Protein AF-A0A315X779-F1 (afdb_monomer_lite)

Sequence (275 aa):
MVGQAWDTDTETDRAGMDPFPVRSWFPAPARVRLEGDLVVHDYDYNERYEPEGEPPPTAGLLDAFLKLRSPVGVLRFVRSFGPLGFCEQHGELGCQREDCTEPLFAEPVDAYLALANRYRLLLASGLRLMGGAPLDETERLAVAGALLVDAAREHRWDLGLFDRWQVGTAVDSLIAQARIRPTFSWGEGRRPTFALDSPLGSGIPNAAGALALQLGRAILGTQAFSVCSTCQTPYERKKTPAPGRPNYCPTCKRDGTADRVRKQEYRARRAKESS

pLDDT: mean 77.12, std 19.18, range [27.12, 97.81]

Radius of gyration: 22.38 Å; chains: 1; bounding box: 63×72×61 Å

Foldseek 3Di:
DDDDDDPPPDPDDPPDDPPAFQFFPAAQFPDWDDDPQKTFGHHDPPDDDDRPHGGQGLPCLLQLLLPDDDLVSVSVSCRRHNDQQQQPVPLFQPDDDPPRDDDSRIHGNVSSVVVSVVLLLLLLLLVCLVVVHADDPVSQCSQANPVVVVVCVVVVHDRSVVSVVSSVVSLVVLLVRLVWDWDWDDDDVDDIDTHTDGPVPDRGRSSSNSNSVVSVCSSVVVFAWDAQPPPRGIHGDDDDDDPPDGDHDPVCVVVCVVVVVVVVVVVVVVVVVVD

Structure (mmCIF, N/CA/C/O backbone):
data_AF-A0A315X779-F1
#
_entry.id   AF-A0A315X779-F1
#
loop_
_atom_site.group_PDB
_atom_site.id
_atom_site.type_symbol
_atom_site.label_atom_id
_atom_site.label_alt_id
_atom_site.label_comp_id
_atom_site.label_asym_id
_atom_site.label_entity_id
_atom_site.label_seq_id
_atom_site.pdbx_PDB_ins_code
_atom_site.Cartn_x
_atom_site.Cartn_y
_atom_site.Cartn_z
_atom_site.occupancy
_atom_site.B_iso_or_equiv
_atom_site.auth_seq_id
_atom_site.auth_comp_id
_atom_site.auth_asym_id
_atom_site.auth_atom_id
_atom_site.pdbx_PDB_model_num
ATOM 1 N N . MET A 1 1 ? 15.935 56.026 -5.778 1.00 39.19 1 MET A N 1
ATOM 2 C CA . MET A 1 1 ? 15.384 55.355 -6.973 1.00 39.19 1 MET A CA 1
ATOM 3 C C . MET A 1 1 ? 14.373 54.338 -6.489 1.00 39.19 1 MET A C 1
ATOM 5 O O . MET A 1 1 ? 14.693 53.551 -5.610 1.00 39.19 1 MET A O 1
ATOM 9 N N . VAL A 1 2 ? 13.141 54.516 -6.954 1.00 32.50 2 VAL A N 1
ATOM 10 C CA . VAL A 1 2 ? 11.898 53.893 -6.488 1.00 32.50 2 VAL A CA 1
ATOM 11 C C . VAL A 1 2 ? 11.926 52.382 -6.722 1.00 32.50 2 VAL A C 1
ATOM 13 O O . VAL A 1 2 ? 12.365 51.929 -7.777 1.00 32.50 2 VAL A O 1
ATOM 16 N N . GLY A 1 3 ? 11.469 51.626 -5.721 1.00 33.38 3 GLY A N 1
ATOM 17 C CA . GLY A 1 3 ? 11.290 50.185 -5.802 1.00 33.38 3 GLY A CA 1
ATOM 18 C C . GLY A 1 3 ? 10.211 49.800 -6.808 1.00 33.38 3 GLY A C 1
ATOM 19 O O . GLY A 1 3 ? 9.150 50.417 -6.872 1.00 33.38 3 GLY A O 1
ATOM 20 N N . GLN A 1 4 ? 10.490 48.760 -7.584 1.00 32.69 4 GLN A N 1
ATOM 21 C CA . GLN A 1 4 ? 9.469 48.078 -8.359 1.00 32.69 4 GLN A CA 1
ATOM 22 C C . GLN A 1 4 ? 8.843 47.004 -7.476 1.00 32.69 4 GLN A C 1
ATOM 24 O O . GLN A 1 4 ? 9.491 46.039 -7.070 1.00 32.69 4 GLN A O 1
ATOM 29 N N . ALA A 1 5 ? 7.583 47.258 -7.135 1.00 29.64 5 ALA A N 1
ATOM 30 C CA . ALA A 1 5 ? 6.677 46.302 -6.540 1.00 29.64 5 ALA A CA 1
ATOM 31 C C . ALA A 1 5 ? 6.580 45.076 -7.453 1.00 29.64 5 ALA A C 1
ATOM 33 O O . ALA A 1 5 ? 6.324 45.202 -8.651 1.00 29.64 5 ALA A O 1
ATOM 34 N N . TRP A 1 6 ? 6.799 43.899 -6.876 1.00 31.09 6 TRP A N 1
ATOM 35 C CA . TRP A 1 6 ? 6.374 42.658 -7.497 1.00 31.09 6 TRP A CA 1
ATOM 36 C C . TRP A 1 6 ? 4.858 42.616 -7.373 1.00 31.09 6 TRP A C 1
ATOM 38 O O . TRP A 1 6 ? 4.319 42.543 -6.268 1.00 31.09 6 TRP A O 1
ATOM 48 N N . ASP A 1 7 ? 4.200 42.747 -8.516 1.00 27.12 7 ASP A N 1
ATOM 49 C CA . ASP A 1 7 ? 2.767 42.568 -8.673 1.00 27.12 7 ASP A CA 1
ATOM 50 C C . ASP A 1 7 ? 2.401 41.177 -8.131 1.00 27.12 7 ASP A C 1
ATOM 52 O O . ASP A 1 7 ? 2.889 40.155 -8.622 1.00 27.12 7 ASP A O 1
ATOM 56 N N . THR A 1 8 ? 1.634 41.139 -7.042 1.00 34.38 8 THR A N 1
ATOM 57 C CA . THR A 1 8 ? 1.225 39.901 -6.353 1.00 34.38 8 THR A CA 1
ATOM 58 C C . THR A 1 8 ? -0.208 39.522 -6.701 1.00 34.38 8 THR A C 1
ATOM 60 O O . THR A 1 8 ? -0.871 38.866 -5.913 1.00 34.38 8 THR A O 1
ATOM 63 N N . ASP A 1 9 ? -0.662 39.852 -7.908 1.00 33.53 9 ASP A N 1
ATOM 64 C CA . ASP A 1 9 ? -1.951 39.397 -8.423 1.00 33.53 9 ASP A CA 1
ATOM 65 C C . ASP A 1 9 ? -1.760 38.326 -9.500 1.00 33.53 9 ASP A C 1
ATOM 67 O O . ASP A 1 9 ? -1.788 38.565 -10.702 1.00 33.53 9 ASP A O 1
ATOM 71 N N . THR A 1 10 ? -1.594 37.088 -9.038 1.00 34.91 10 THR A N 1
ATOM 72 C CA . THR A 1 10 ? -2.135 35.905 -9.726 1.00 34.91 10 THR A CA 1
ATOM 73 C C . THR A 1 10 ? -2.726 34.972 -8.677 1.00 34.91 10 THR A C 1
ATOM 75 O O . THR A 1 10 ? -2.165 33.953 -8.281 1.00 34.91 10 THR A O 1
ATOM 78 N N . GLU A 1 11 ? -3.908 35.357 -8.202 1.00 32.06 11 GLU A N 1
ATOM 79 C CA . GLU A 1 11 ? -4.821 34.529 -7.419 1.00 32.06 11 GLU A CA 1
ATOM 80 C C . GLU A 1 11 ? -5.533 33.512 -8.337 1.00 32.06 11 GLU A C 1
ATOM 82 O O . GLU A 1 11 ? -6.751 33.500 -8.490 1.00 32.06 11 GLU A O 1
ATOM 87 N N . THR A 1 12 ? -4.757 32.652 -8.999 1.00 33.66 12 THR A N 1
ATOM 88 C CA . THR A 1 12 ? -5.263 31.517 -9.786 1.00 33.66 12 THR A CA 1
ATOM 89 C C . THR A 1 12 ? -4.415 30.269 -9.509 1.00 33.66 12 THR A C 1
ATOM 91 O O . THR A 1 12 ? -3.194 30.329 -9.426 1.00 33.66 12 THR A O 1
ATOM 94 N N . ASP A 1 13 ? -5.099 29.137 -9.317 1.00 31.45 13 ASP A N 1
ATOM 95 C CA . ASP A 1 13 ? -4.567 27.763 -9.258 1.00 31.45 13 ASP A CA 1
ATOM 96 C C . ASP A 1 13 ? -3.927 27.222 -7.964 1.00 31.45 13 ASP A C 1
ATOM 98 O O . ASP A 1 13 ? -3.047 26.363 -7.993 1.00 31.45 13 ASP A O 1
ATOM 102 N N . ARG A 1 14 ? -4.469 27.564 -6.785 1.00 30.58 14 ARG A N 1
ATOM 103 C CA . ARG A 1 14 ? -4.220 26.768 -5.553 1.00 30.58 14 ARG A CA 1
ATOM 104 C C . ARG A 1 14 ? -5.104 25.522 -5.392 1.00 30.58 14 ARG A C 1
ATOM 106 O O . ARG A 1 14 ? -4.970 24.802 -4.405 1.00 30.58 14 ARG A O 1
ATOM 113 N N . ALA A 1 15 ? -5.971 25.221 -6.356 1.00 31.11 15 ALA A N 1
ATOM 114 C CA . ALA A 1 15 ? -6.845 24.050 -6.332 1.00 31.11 15 ALA A CA 1
ATOM 115 C C . ALA A 1 15 ? -6.463 23.057 -7.441 1.00 31.11 15 ALA A C 1
ATOM 117 O O . ALA A 1 15 ? -7.139 22.982 -8.459 1.00 31.11 15 ALA A O 1
ATOM 118 N N . GLY A 1 16 ? -5.393 22.278 -7.252 1.00 32.28 16 GLY A N 1
ATOM 119 C CA . GLY A 1 16 ? -5.144 21.133 -8.142 1.00 32.28 16 GLY A CA 1
ATOM 120 C C . GLY A 1 16 ? -3.704 20.670 -8.332 1.00 32.28 16 GLY A C 1
ATOM 121 O O . GLY A 1 16 ? -3.511 19.622 -8.941 1.00 32.28 16 GLY A O 1
ATOM 122 N N . MET A 1 17 ? -2.694 21.379 -7.824 1.00 32.78 17 MET A N 1
ATOM 123 C CA . MET A 1 17 ? -1.321 20.869 -7.890 1.00 32.78 17 MET A CA 1
ATOM 124 C C . MET A 1 17 ? -1.123 19.749 -6.866 1.00 32.78 17 MET A C 1
ATOM 126 O O . MET A 1 17 ? -1.176 19.983 -5.658 1.00 32.78 17 MET A O 1
ATOM 130 N N . ASP A 1 18 ? -0.877 18.530 -7.351 1.00 40.84 18 ASP A N 1
ATOM 131 C CA . ASP A 1 18 ? -0.234 17.491 -6.547 1.00 40.84 18 ASP A CA 1
ATOM 132 C C . ASP A 1 18 ? 1.114 18.066 -6.075 1.00 40.84 18 ASP A C 1
ATOM 134 O O . ASP A 1 18 ? 1.935 18.420 -6.924 1.00 40.84 18 ASP A O 1
ATOM 138 N N . PRO A 1 19 ? 1.356 18.238 -4.761 1.00 36.28 19 PRO A N 1
ATOM 139 C CA . PRO A 1 19 ? 2.576 18.875 -4.259 1.00 36.28 19 PRO A CA 1
ATOM 140 C C . PRO A 1 19 ? 3.847 18.075 -4.579 1.00 36.28 19 PRO A C 1
ATOM 142 O O . PRO A 1 19 ? 4.949 18.594 -4.431 1.00 36.28 19 PRO A O 1
ATOM 145 N N . PHE A 1 20 ? 3.693 16.834 -5.044 1.00 42.88 20 PHE A N 1
ATOM 146 C CA . PHE A 1 20 ? 4.771 15.996 -5.548 1.00 42.88 20 PHE A CA 1
ATOM 147 C C . PHE A 1 20 ? 4.337 15.394 -6.882 1.00 42.88 20 PHE A C 1
ATOM 149 O O . PHE A 1 20 ? 3.936 14.229 -6.908 1.00 42.88 20 PHE A O 1
ATOM 156 N N . PRO A 1 21 ? 4.380 16.148 -7.996 1.00 44.44 21 PRO A N 1
ATOM 157 C CA . PRO A 1 21 ? 4.156 15.538 -9.289 1.00 44.44 21 PRO A CA 1
ATOM 158 C C . PRO A 1 21 ? 5.332 14.586 -9.500 1.00 44.44 21 PRO A C 1
ATOM 160 O O . PRO A 1 21 ? 6.438 15.019 -9.822 1.00 44.44 21 PRO A O 1
ATOM 163 N N . VAL A 1 22 ? 5.130 13.292 -9.245 1.00 45.88 22 VAL A N 1
ATOM 164 C CA . VAL A 1 22 ? 6.123 12.269 -9.572 1.00 45.88 22 VAL A CA 1
ATOM 165 C C . VAL A 1 22 ? 6.121 12.163 -11.089 1.00 45.88 22 VAL A C 1
ATOM 167 O O . VAL A 1 22 ? 5.451 11.328 -11.684 1.00 45.88 22 VAL A O 1
ATOM 170 N N . ARG A 1 23 ? 6.800 13.112 -11.733 1.00 44.09 23 ARG A N 1
ATOM 171 C CA . ARG A 1 23 ? 7.023 13.097 -13.167 1.00 44.09 23 ARG A CA 1
ATOM 172 C C . ARG A 1 23 ? 8.072 12.033 -13.413 1.00 44.09 23 ARG A C 1
ATOM 174 O O . ARG A 1 23 ? 9.241 12.216 -13.089 1.00 44.09 23 ARG A O 1
ATOM 181 N N . SER A 1 24 ? 7.622 10.906 -13.944 1.00 45.16 24 SER A N 1
ATOM 182 C CA . SER A 1 24 ? 8.519 9.985 -14.624 1.00 45.16 24 SER A CA 1
ATOM 183 C C . SER A 1 24 ? 9.225 10.743 -15.752 1.00 45.16 24 SER A C 1
ATOM 185 O O . SER A 1 24 ? 8.611 11.566 -16.421 1.00 45.16 24 SER A O 1
ATOM 187 N N . TRP A 1 25 ? 10.506 10.488 -15.984 1.00 45.66 25 TRP A N 1
ATOM 188 C CA . TRP A 1 25 ? 11.182 10.985 -17.191 1.00 45.66 25 TRP A CA 1
ATOM 189 C C . TRP A 1 25 ? 10.899 10.109 -18.416 1.00 45.66 25 TRP A C 1
ATOM 191 O O . TRP A 1 25 ? 11.356 10.413 -19.513 1.00 45.66 25 TRP A O 1
ATOM 201 N N . PHE A 1 26 ? 10.141 9.027 -18.223 1.00 51.94 26 PHE A N 1
ATOM 202 C CA . PHE A 1 26 ? 9.878 8.016 -19.231 1.00 51.94 26 PHE A CA 1
ATOM 203 C C . PHE A 1 26 ? 8.381 7.853 -19.506 1.00 51.94 26 PHE A C 1
ATOM 205 O O . PHE A 1 26 ? 7.573 7.908 -18.564 1.00 51.94 26 PHE A O 1
ATOM 212 N N . PRO A 1 27 ? 8.022 7.657 -20.786 1.00 54.69 27 PRO A N 1
ATOM 213 C CA . PRO A 1 27 ? 6.669 7.440 -21.240 1.00 54.69 27 PRO A CA 1
ATOM 214 C C . PRO A 1 27 ? 6.152 6.113 -20.698 1.00 54.69 27 PRO A C 1
ATOM 216 O O . PRO A 1 27 ? 6.903 5.238 -20.254 1.00 54.69 27 PRO A O 1
ATOM 219 N N . ALA A 1 28 ? 4.835 5.963 -20.751 1.00 64.00 28 ALA A N 1
ATOM 220 C CA . ALA A 1 28 ? 4.225 4.666 -20.544 1.00 64.00 28 ALA A CA 1
ATOM 221 C C . ALA A 1 28 ? 4.849 3.631 -21.509 1.00 64.00 28 ALA A C 1
ATOM 223 O O . ALA A 1 28 ? 5.153 3.981 -22.653 1.00 64.00 28 ALA A O 1
ATOM 224 N N . PRO A 1 29 ? 5.035 2.371 -21.077 1.00 72.50 29 PRO A N 1
ATOM 225 C CA . PRO A 1 29 ? 5.510 1.306 -21.958 1.00 72.50 29 PRO A CA 1
ATOM 226 C C . PRO A 1 29 ? 4.665 1.232 -23.236 1.00 72.50 29 PRO A C 1
ATOM 228 O O . PRO A 1 29 ? 3.432 1.271 -23.182 1.00 72.50 29 PRO A O 1
ATOM 231 N N . ALA A 1 30 ? 5.333 1.099 -24.384 1.00 73.81 30 ALA A N 1
ATOM 232 C CA . ALA A 1 30 ? 4.701 1.081 -25.702 1.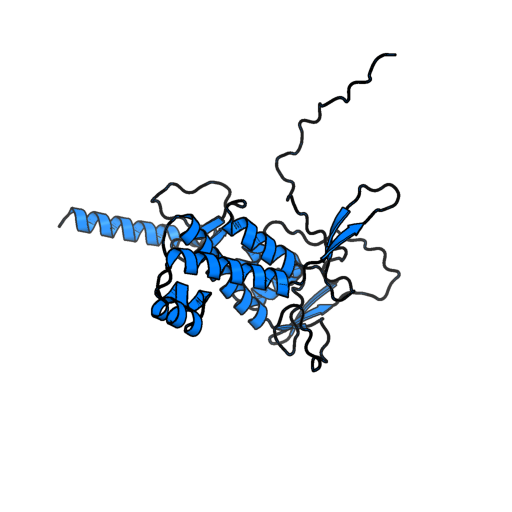00 73.81 30 ALA A CA 1
ATOM 233 C C . ALA A 1 30 ? 3.719 -0.090 -25.842 1.00 73.81 30 ALA A C 1
ATOM 235 O O . ALA A 1 30 ? 2.684 0.010 -26.509 1.00 73.81 30 ALA A O 1
ATOM 236 N N . ARG A 1 31 ? 4.028 -1.218 -25.191 1.00 84.06 31 ARG A N 1
ATOM 237 C CA . ARG A 1 31 ? 3.169 -2.403 -25.150 1.00 84.06 31 ARG A CA 1
ATOM 238 C C . ARG A 1 31 ? 3.131 -2.961 -23.739 1.00 84.06 31 ARG A C 1
ATOM 240 O O . ARG A 1 31 ? 4.164 -3.127 -23.107 1.00 84.06 31 ARG A O 1
ATOM 247 N N . VAL A 1 32 ? 1.929 -3.302 -23.277 1.00 89.81 32 VAL A N 1
ATOM 248 C CA . VAL A 1 32 ? 1.711 -4.039 -22.024 1.00 89.81 32 VAL A CA 1
ATOM 249 C C . VAL A 1 32 ? 0.709 -5.153 -22.279 1.00 89.81 32 VAL A C 1
ATOM 251 O O . VAL A 1 32 ? -0.403 -4.890 -22.770 1.00 89.81 32 VAL A O 1
ATOM 254 N N . ARG A 1 33 ? 1.074 -6.385 -21.929 1.00 94.31 33 ARG A N 1
ATOM 255 C CA . ARG A 1 33 ? 0.253 -7.588 -22.112 1.00 94.31 33 ARG A CA 1
ATOM 256 C C . ARG A 1 33 ? 0.354 -8.525 -20.910 1.00 94.31 33 ARG A C 1
ATOM 258 O O . ARG A 1 33 ? 1.242 -8.384 -20.082 1.00 94.31 33 ARG A O 1
ATOM 265 N N . LEU A 1 34 ? -0.606 -9.440 -20.809 1.00 96.06 34 LEU A N 1
ATOM 266 C CA . LEU A 1 34 ? -0.539 -10.557 -19.868 1.00 96.06 34 LEU A CA 1
ATOM 267 C C . LEU A 1 34 ? -0.008 -11.783 -20.604 1.00 96.06 34 LEU A C 1
ATOM 269 O O . LEU A 1 34 ? -0.499 -12.100 -21.690 1.00 96.06 34 LEU A O 1
ATOM 273 N N . GLU A 1 35 ? 0.949 -12.465 -19.993 1.00 94.44 35 GLU A N 1
ATOM 274 C CA . GLU A 1 35 ? 1.505 -13.737 -20.451 1.00 94.44 35 GLU A CA 1
ATOM 275 C C . GLU A 1 35 ? 1.513 -14.707 -19.276 1.00 94.44 35 GLU A C 1
ATOM 277 O O . GLU A 1 35 ? 2.360 -14.622 -18.393 1.00 94.44 35 GLU A O 1
ATOM 282 N N . GLY A 1 36 ? 0.517 -15.596 -19.231 1.00 93.25 36 GLY A N 1
ATOM 283 C CA . GLY A 1 36 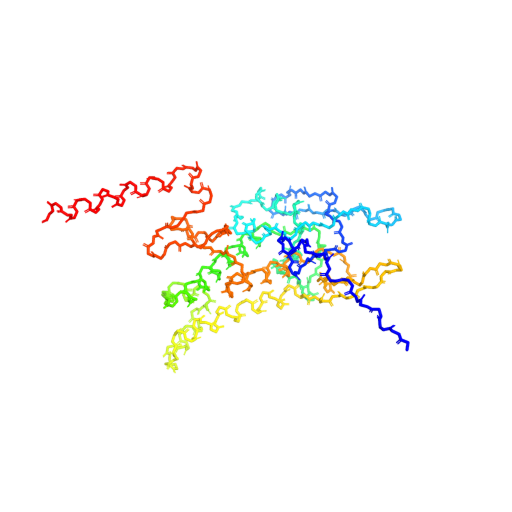? 0.290 -16.432 -18.052 1.00 93.25 36 GLY A CA 1
ATOM 284 C C . GLY A 1 36 ? 0.072 -15.569 -16.806 1.00 93.25 36 GLY A C 1
ATOM 285 O O . GLY A 1 36 ? -0.841 -14.739 -16.781 1.00 93.25 36 GLY A O 1
ATOM 286 N N . ASP A 1 37 ? 0.941 -15.752 -15.814 1.00 94.81 37 ASP A N 1
ATOM 287 C CA . ASP A 1 37 ? 0.911 -15.049 -14.527 1.00 94.81 37 ASP A CA 1
ATOM 288 C C . ASP A 1 37 ? 1.834 -13.818 -14.480 1.00 94.81 37 ASP A C 1
ATOM 290 O O . ASP A 1 37 ? 2.053 -13.239 -13.415 1.00 94.81 37 ASP A O 1
ATOM 294 N N . LEU A 1 38 ? 2.345 -13.380 -15.635 1.00 94.50 38 LEU A N 1
ATOM 295 C CA . LEU A 1 38 ? 3.216 -12.215 -15.764 1.00 94.50 38 LEU A CA 1
ATOM 296 C C . LEU A 1 38 ? 2.504 -11.065 -16.481 1.00 94.50 38 LEU A C 1
ATOM 298 O O . LEU A 1 38 ? 1.742 -11.263 -17.436 1.00 94.50 38 LEU A O 1
ATOM 302 N N . VAL A 1 39 ? 2.786 -9.837 -16.049 1.00 93.62 39 VAL A N 1
ATOM 303 C CA . VAL A 1 39 ? 2.553 -8.636 -16.852 1.00 93.62 39 VAL A CA 1
ATOM 304 C C . VAL A 1 39 ? 3.857 -8.265 -17.545 1.00 93.62 39 VAL A C 1
ATOM 306 O O . VAL A 1 39 ? 4.830 -7.892 -16.900 1.00 93.62 39 VAL A O 1
ATOM 309 N N . VAL A 1 40 ? 3.867 -8.386 -18.869 1.00 91.56 40 VAL A N 1
ATOM 310 C CA . VAL A 1 40 ? 5.043 -8.122 -19.699 1.00 91.56 40 VAL A CA 1
ATOM 311 C C . VAL A 1 40 ? 4.888 -6.761 -20.355 1.00 91.56 40 VAL A C 1
ATOM 313 O O . VAL A 1 40 ? 3.832 -6.450 -20.926 1.00 91.56 40 VAL A O 1
ATOM 316 N N . HIS A 1 41 ? 5.929 -5.944 -20.258 1.00 86.38 41 HIS A N 1
ATOM 317 C CA . HIS A 1 41 ? 5.953 -4.585 -20.767 1.00 86.38 41 HIS A CA 1
ATOM 318 C C . HIS A 1 41 ? 7.215 -4.305 -21.579 1.00 86.38 41 HIS A C 1
ATOM 320 O O . HIS A 1 41 ? 8.321 -4.653 -21.190 1.00 86.38 41 HIS A O 1
ATOM 326 N N . ASP A 1 42 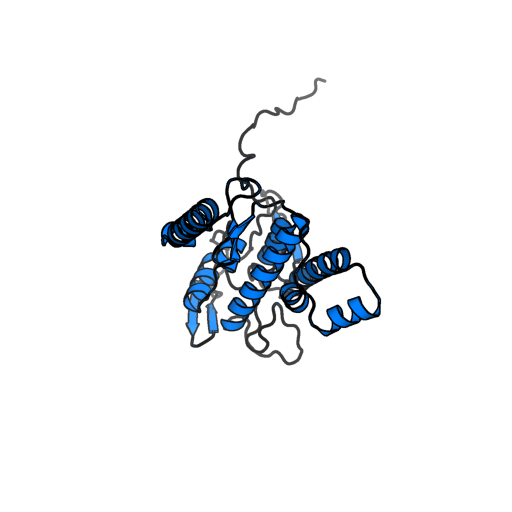? 7.033 -3.630 -22.706 1.00 82.44 42 ASP A N 1
ATOM 327 C CA . ASP A 1 42 ? 8.094 -3.336 -23.663 1.00 82.44 42 ASP A CA 1
ATOM 328 C C . ASP A 1 42 ? 8.165 -1.828 -23.914 1.00 82.44 42 ASP A C 1
ATOM 330 O O . ASP A 1 42 ? 7.136 -1.143 -23.996 1.00 82.44 42 ASP A O 1
ATOM 334 N N . TYR A 1 43 ? 9.387 -1.325 -24.029 1.00 72.56 43 TYR A N 1
ATOM 335 C CA . TYR A 1 43 ? 9.701 0.062 -24.330 1.00 72.56 43 TYR A CA 1
ATOM 336 C C . TYR A 1 43 ? 10.391 0.080 -25.693 1.00 72.56 43 TYR A C 1
ATOM 338 O O . TYR A 1 43 ? 11.408 -0.581 -25.890 1.00 72.56 43 TYR A O 1
ATOM 346 N N . ASP A 1 44 ? 9.840 0.829 -26.644 1.00 65.81 44 ASP A N 1
ATOM 347 C CA . ASP A 1 44 ? 10.430 0.930 -27.977 1.00 65.81 44 ASP A CA 1
ATOM 348 C C . ASP A 1 44 ? 11.695 1.806 -27.919 1.00 65.81 44 ASP A C 1
ATOM 350 O O . ASP A 1 44 ? 11.620 3.033 -27.913 1.00 65.81 44 ASP A O 1
ATOM 354 N N . TYR A 1 45 ? 12.862 1.171 -27.778 1.00 57.47 45 TYR A N 1
ATOM 355 C CA . TYR A 1 45 ? 14.159 1.844 -27.610 1.00 57.47 45 TYR A CA 1
ATOM 356 C C . TYR A 1 45 ? 14.901 2.115 -28.936 1.00 57.47 45 TYR A C 1
ATOM 358 O O . TYR A 1 45 ? 16.036 2.592 -28.906 1.00 57.47 45 TYR A O 1
ATOM 366 N N . ASN A 1 46 ? 14.318 1.798 -30.099 1.00 48.22 46 ASN A N 1
ATOM 367 C CA . ASN A 1 46 ? 15.075 1.689 -31.355 1.00 48.22 46 ASN A CA 1
ATOM 368 C C . ASN A 1 46 ? 15.234 2.973 -32.192 1.00 48.22 46 ASN A C 1
ATOM 370 O O . ASN A 1 46 ? 15.910 2.928 -33.219 1.00 48.22 46 ASN A O 1
ATOM 374 N N . GLU A 1 47 ? 14.716 4.130 -31.782 1.00 41.06 47 GLU A N 1
ATOM 375 C CA . GLU A 1 47 ? 14.877 5.382 -32.539 1.00 41.06 47 GLU A CA 1
ATOM 376 C C . GLU A 1 47 ? 15.372 6.520 -31.639 1.00 41.06 47 GLU A C 1
ATOM 378 O O . GLU A 1 47 ? 15.118 6.523 -30.437 1.00 41.06 47 GLU A O 1
ATOM 383 N N . ARG A 1 48 ? 16.147 7.459 -32.212 1.00 41.25 48 ARG A N 1
ATOM 384 C CA . ARG A 1 48 ? 16.733 8.634 -31.534 1.00 41.25 48 ARG A CA 1
ATOM 385 C C . ARG A 1 48 ? 15.729 9.238 -30.549 1.00 41.25 48 ARG A C 1
ATOM 387 O O . ARG A 1 48 ? 14.765 9.876 -30.953 1.00 41.25 48 ARG A O 1
ATOM 394 N N . TYR A 1 49 ? 15.970 8.990 -29.269 1.00 41.91 49 TYR A N 1
ATOM 395 C CA . TYR A 1 49 ? 14.958 9.142 -28.241 1.00 41.91 49 TYR A CA 1
ATOM 396 C C . TYR A 1 49 ? 14.859 10.595 -27.774 1.00 41.91 49 TYR A C 1
ATOM 398 O O . TYR A 1 49 ? 15.586 11.032 -26.881 1.00 41.91 49 TYR A O 1
ATOM 406 N N . GLU A 1 50 ? 13.946 11.342 -28.382 1.00 43.38 50 GLU A N 1
ATOM 407 C CA . GLU A 1 50 ? 13.322 12.495 -27.744 1.00 43.38 50 GLU A CA 1
ATOM 408 C C . GLU A 1 50 ? 12.036 11.980 -27.079 1.00 43.38 50 GLU A C 1
ATOM 410 O O . GLU A 1 50 ? 11.201 11.401 -27.773 1.00 43.38 50 GLU A O 1
ATOM 415 N N . PRO A 1 51 ? 11.865 12.094 -25.748 1.00 46.28 51 PRO A N 1
ATOM 416 C CA . PRO A 1 51 ? 10.658 11.623 -25.079 1.00 46.28 51 PRO A CA 1
ATOM 417 C C . PRO A 1 51 ? 9.474 12.516 -25.474 1.00 46.28 51 PRO A C 1
ATOM 419 O O . PRO A 1 51 ? 9.114 13.457 -24.768 1.00 46.28 51 PRO A O 1
ATOM 422 N N . GLU A 1 52 ? 8.861 12.235 -26.619 1.00 39.59 52 GLU A N 1
ATOM 423 C CA . GLU A 1 52 ? 7.568 12.787 -27.001 1.00 39.59 52 GLU A CA 1
ATOM 424 C C . GLU A 1 52 ? 6.473 11.991 -26.281 1.00 39.59 52 GLU A C 1
ATOM 426 O O . GLU A 1 52 ? 5.910 11.025 -26.787 1.00 39.59 52 GLU A O 1
ATOM 431 N N . GLY A 1 53 ? 6.196 12.367 -25.033 1.00 48.03 53 GLY A N 1
ATOM 432 C CA . GLY A 1 53 ? 5.108 11.784 -24.255 1.00 48.03 53 GLY A CA 1
ATOM 433 C C . GLY A 1 53 ? 4.976 12.425 -22.883 1.00 48.03 53 GLY A C 1
ATOM 434 O O . GLY A 1 53 ? 5.970 12.681 -22.203 1.00 48.03 53 GLY A O 1
ATOM 435 N N . GLU A 1 54 ? 3.741 12.690 -22.457 1.00 52.31 54 GLU A N 1
ATOM 436 C CA . GLU A 1 54 ? 3.499 13.082 -21.072 1.00 52.31 54 GLU A CA 1
ATOM 437 C C . GLU A 1 54 ? 3.770 11.888 -20.144 1.00 52.31 54 GLU A C 1
ATOM 439 O O . GLU A 1 54 ? 3.380 10.757 -20.456 1.00 52.31 54 GLU A O 1
ATOM 444 N N . PRO A 1 55 ? 4.427 12.106 -18.994 1.00 57.31 55 PRO A N 1
ATOM 445 C CA . PRO A 1 55 ? 4.607 11.045 -18.019 1.00 57.31 55 PRO A CA 1
ATOM 446 C C . PRO A 1 55 ? 3.262 10.538 -17.492 1.00 57.31 55 PRO A C 1
ATOM 448 O O . PRO A 1 55 ? 2.310 11.320 -17.398 1.00 57.31 55 PRO A O 1
ATOM 451 N N . PRO A 1 56 ? 3.173 9.254 -17.095 1.00 60.41 56 PRO A N 1
ATOM 452 C CA . PRO A 1 56 ? 1.950 8.711 -16.526 1.00 60.41 56 PRO A CA 1
ATOM 453 C C . PRO A 1 56 ? 1.495 9.537 -15.310 1.00 60.41 56 PRO A C 1
ATOM 455 O O . PRO A 1 56 ? 2.322 9.970 -14.498 1.00 60.41 56 PRO A O 1
ATOM 458 N N . PRO A 1 57 ? 0.180 9.774 -15.166 1.00 65.50 57 PRO A N 1
ATOM 459 C CA . PRO A 1 57 ? -0.349 10.589 -14.086 1.00 65.50 57 PRO A CA 1
ATOM 460 C C . PRO A 1 57 ? -0.170 9.894 -12.733 1.00 65.50 57 PRO A C 1
ATOM 462 O O . PRO A 1 57 ? -0.365 8.691 -12.602 1.00 65.50 57 PRO A O 1
ATOM 465 N N . THR A 1 58 ? 0.114 10.667 -11.687 1.00 66.50 58 THR A N 1
ATOM 466 C CA . THR A 1 58 ? 0.198 10.168 -10.299 1.00 66.50 58 THR A CA 1
ATOM 467 C C . THR A 1 58 ? -1.118 10.304 -9.542 1.00 66.50 58 THR A C 1
ATOM 469 O O . THR A 1 58 ? -1.317 9.668 -8.502 1.00 66.50 58 THR A O 1
ATOM 472 N N . ALA A 1 59 ? -2.035 11.124 -10.056 1.00 70.31 59 ALA A N 1
ATOM 473 C CA . ALA A 1 59 ? -3.348 11.335 -9.471 1.00 70.31 59 ALA A CA 1
ATOM 474 C C . ALA A 1 59 ? -4.167 10.033 -9.489 1.00 70.31 59 ALA A C 1
ATOM 476 O O . ALA A 1 59 ? -4.305 9.380 -10.521 1.00 70.31 59 ALA A O 1
ATOM 477 N N . GLY A 1 60 ? -4.721 9.652 -8.335 1.00 78.75 60 GLY A N 1
ATOM 478 C CA . GLY A 1 60 ? -5.519 8.429 -8.191 1.00 78.75 60 GLY A CA 1
ATOM 479 C C . GLY A 1 60 ? -4.720 7.119 -8.232 1.00 78.75 60 GLY A C 1
ATOM 480 O O . GLY A 1 60 ? -5.336 6.054 -8.173 1.00 78.75 60 GLY A O 1
ATOM 481 N N . LEU A 1 61 ? -3.383 7.174 -8.286 1.00 87.12 61 LEU A N 1
ATOM 482 C CA . LEU A 1 61 ? -2.487 6.011 -8.309 1.00 87.12 61 LEU A CA 1
ATOM 483 C C . LEU A 1 61 ? -2.755 5.059 -7.134 1.00 87.12 61 LEU A C 1
ATOM 485 O O . LEU A 1 61 ? -3.046 3.880 -7.346 1.00 87.12 61 LEU A O 1
ATOM 489 N N . LEU A 1 62 ? -2.727 5.572 -5.897 1.00 90.81 62 LEU A N 1
ATOM 490 C CA . LEU A 1 62 ? -3.003 4.768 -4.706 1.00 90.81 62 LEU A CA 1
ATOM 491 C C . LEU A 1 62 ? -4.422 4.181 -4.726 1.00 90.81 62 LEU A C 1
ATOM 493 O O . LEU A 1 62 ? -4.599 2.992 -4.476 1.00 90.81 62 LEU A O 1
ATOM 497 N N . ASP A 1 63 ? -5.441 4.972 -5.067 1.00 89.56 63 ASP A N 1
ATOM 498 C CA . ASP A 1 63 ? -6.832 4.499 -5.121 1.00 89.56 63 ASP A CA 1
ATOM 499 C C . ASP A 1 63 ? -7.035 3.398 -6.182 1.00 89.56 63 ASP A C 1
ATOM 501 O O . ASP A 1 63 ? -7.743 2.418 -5.933 1.00 89.56 63 ASP A O 1
ATOM 505 N N . ALA A 1 64 ? -6.381 3.509 -7.341 1.00 91.31 64 ALA A N 1
ATOM 506 C CA . ALA A 1 64 ? -6.379 2.471 -8.367 1.00 91.31 64 ALA A CA 1
ATOM 507 C C . ALA A 1 64 ? -5.664 1.198 -7.887 1.00 91.31 64 ALA A C 1
ATOM 509 O O . ALA A 1 64 ? -6.195 0.096 -8.045 1.00 91.31 64 ALA A O 1
ATOM 510 N N . PHE A 1 65 ? -4.507 1.346 -7.240 1.00 94.81 65 PHE A N 1
ATOM 511 C CA . PHE A 1 65 ? -3.721 0.228 -6.721 1.00 94.81 65 PHE A CA 1
ATOM 512 C C . PHE A 1 65 ? -4.465 -0.554 -5.628 1.00 94.81 65 PHE A C 1
ATOM 514 O O . PHE A 1 65 ? -4.559 -1.783 -5.663 1.00 94.81 65 PHE A O 1
ATOM 521 N N . LEU A 1 66 ? -5.121 0.148 -4.699 1.00 94.88 66 LEU A N 1
ATOM 522 C CA . LEU A 1 66 ? -5.927 -0.465 -3.638 1.00 94.88 66 LEU A CA 1
ATOM 523 C C . LEU A 1 66 ? -7.109 -1.288 -4.183 1.00 94.88 66 LEU A C 1
ATOM 525 O O . LEU A 1 66 ? -7.647 -2.140 -3.467 1.00 94.88 66 LEU A O 1
ATOM 529 N N . LYS A 1 67 ? -7.516 -1.089 -5.442 1.00 94.19 67 LYS A N 1
ATOM 530 C CA . LYS A 1 67 ? -8.605 -1.827 -6.106 1.00 94.19 67 LYS A CA 1
ATOM 531 C C . LYS A 1 67 ? -8.147 -3.071 -6.865 1.00 94.19 67 LYS A C 1
ATOM 533 O O . LYS A 1 67 ? -9.002 -3.806 -7.354 1.00 94.19 67 LYS A O 1
ATOM 538 N N . LEU A 1 68 ? -6.846 -3.351 -6.939 1.00 96.56 68 LEU A N 1
ATOM 539 C CA . LEU A 1 68 ? -6.334 -4.541 -7.618 1.00 96.56 68 LEU A CA 1
ATOM 540 C C . LEU A 1 68 ? -6.843 -5.826 -6.956 1.00 96.56 68 LEU A C 1
ATOM 542 O O . LEU A 1 68 ? -6.690 -6.014 -5.747 1.00 96.56 68 LEU A O 1
ATOM 546 N N . ARG A 1 69 ? -7.502 -6.682 -7.745 1.00 95.38 69 ARG A N 1
ATOM 547 C CA . ARG A 1 69 ? -8.087 -7.970 -7.314 1.00 95.38 69 ARG A CA 1
ATOM 548 C C . ARG A 1 69 ? -7.922 -9.094 -8.340 1.00 95.38 69 ARG A C 1
ATOM 550 O O . ARG A 1 69 ? -8.373 -10.202 -8.085 1.00 95.38 69 ARG A O 1
ATOM 557 N N . SER A 1 70 ? -7.360 -8.810 -9.511 1.00 96.94 70 SER A N 1
ATOM 558 C CA . SER A 1 70 ? -7.267 -9.777 -10.604 1.00 96.94 70 SER A CA 1
ATOM 559 C C . SER A 1 70 ? -6.128 -9.435 -11.569 1.00 96.94 70 SER A C 1
ATOM 561 O O . SER A 1 70 ? -5.749 -8.259 -11.643 1.00 96.94 70 SER A O 1
ATOM 563 N N . PRO A 1 71 ? -5.657 -10.409 -12.372 1.00 97.81 71 PRO A N 1
ATOM 564 C CA . PRO A 1 71 ? -4.656 -10.179 -13.418 1.00 97.81 71 PRO A CA 1
ATOM 565 C C . PRO A 1 71 ? -5.051 -9.070 -14.401 1.00 97.81 71 PRO A C 1
ATOM 567 O O . PRO A 1 71 ? -4.266 -8.179 -14.710 1.00 97.81 71 PRO A O 1
ATOM 570 N N . VAL A 1 72 ? -6.318 -9.042 -14.825 1.00 96.75 72 VAL A N 1
ATOM 571 C CA . VAL A 1 72 ? -6.843 -7.991 -15.717 1.00 96.75 72 VAL A CA 1
ATOM 572 C C . VAL A 1 72 ? -6.793 -6.607 -15.057 1.00 96.75 72 VAL A C 1
ATOM 574 O O . VAL A 1 72 ? -6.559 -5.601 -15.728 1.00 96.75 72 VAL A O 1
ATOM 577 N N . GLY A 1 73 ? -7.010 -6.540 -13.740 1.00 95.94 73 GLY A N 1
ATOM 578 C CA . GLY A 1 73 ? -6.844 -5.309 -12.971 1.00 95.94 73 GLY A CA 1
ATOM 579 C C . GLY A 1 73 ? -5.396 -4.823 -12.973 1.00 95.94 73 GLY A C 1
ATOM 580 O O . GLY A 1 73 ? -5.173 -3.635 -13.195 1.00 95.94 73 GLY A O 1
ATOM 581 N N . VAL A 1 74 ? -4.439 -5.739 -12.788 1.00 96.50 74 VAL A N 1
ATOM 582 C CA . VAL A 1 74 ? -2.995 -5.448 -12.832 1.00 96.50 74 VAL A CA 1
ATOM 583 C C . VAL A 1 74 ? -2.597 -4.929 -14.210 1.00 96.50 74 VAL A C 1
ATOM 585 O O . VAL A 1 74 ? -2.030 -3.847 -14.303 1.00 96.50 74 VAL A O 1
ATOM 588 N N . LEU A 1 75 ? -3.006 -5.607 -15.287 1.00 94.62 75 LEU A N 1
ATOM 589 C CA . LEU A 1 75 ? -2.756 -5.148 -16.657 1.00 94.62 75 LEU A CA 1
ATOM 590 C C . LEU A 1 75 ? -3.249 -3.713 -16.889 1.00 94.62 75 LEU A C 1
ATOM 592 O O . LEU A 1 75 ? -2.542 -2.886 -17.464 1.00 94.62 75 LEU A O 1
ATOM 596 N N . ARG A 1 76 ? -4.477 -3.405 -16.451 1.00 93.00 76 ARG A N 1
ATOM 597 C CA . ARG A 1 76 ? -5.037 -2.053 -16.586 1.00 93.00 76 ARG A CA 1
ATOM 598 C C . ARG A 1 76 ? -4.234 -1.038 -15.776 1.00 93.00 76 ARG A C 1
ATOM 600 O O . ARG A 1 76 ? -3.999 0.057 -16.267 1.00 93.00 76 ARG A O 1
ATOM 607 N N . PHE A 1 77 ? -3.827 -1.401 -14.563 1.00 92.12 77 PHE A N 1
ATOM 608 C CA . PHE A 1 77 ? -3.010 -0.544 -13.714 1.00 92.12 77 PHE A CA 1
ATOM 609 C C . PHE A 1 77 ? -1.665 -0.222 -14.369 1.00 92.12 77 PHE A C 1
ATOM 611 O O . PHE A 1 77 ? -1.360 0.954 -14.530 1.00 92.12 77 PHE A O 1
ATOM 618 N N . VAL A 1 78 ? -0.927 -1.230 -14.842 1.00 89.69 78 VAL A N 1
ATOM 619 C CA . VAL A 1 78 ? 0.379 -1.034 -15.495 1.00 89.69 78 VAL A CA 1
ATOM 620 C C . VAL A 1 78 ? 0.257 -0.174 -16.753 1.00 89.69 78 VAL A C 1
ATOM 622 O O . VAL A 1 78 ? 1.084 0.699 -16.985 1.00 89.69 78 VAL A O 1
ATOM 625 N N . ARG A 1 79 ? -0.819 -0.328 -17.534 1.00 86.31 79 ARG A N 1
ATOM 626 C CA . ARG A 1 79 ? -1.084 0.545 -18.693 1.00 86.31 79 ARG A CA 1
ATOM 627 C C . ARG A 1 79 ? -1.337 2.006 -18.324 1.00 86.31 79 ARG A C 1
ATOM 629 O O . ARG A 1 79 ? -1.038 2.884 -19.121 1.00 86.31 79 ARG A O 1
ATOM 636 N N . SER A 1 80 ? -1.949 2.264 -17.171 1.00 84.19 80 SER A N 1
ATOM 637 C CA . SER A 1 80 ? -2.312 3.622 -16.749 1.00 84.19 80 SER A CA 1
ATOM 638 C C . SER A 1 80 ? -1.205 4.325 -15.971 1.00 84.19 80 SER A C 1
ATOM 640 O O . SER A 1 80 ? -1.069 5.539 -16.080 1.00 84.19 80 SER A O 1
ATOM 642 N N . PHE A 1 81 ? -0.446 3.575 -15.175 1.00 82.88 81 PHE A N 1
ATOM 643 C CA . PHE A 1 81 ? 0.475 4.121 -14.177 1.00 82.88 81 PHE A CA 1
ATOM 644 C C . PHE A 1 81 ? 1.923 3.667 -14.359 1.00 82.88 81 PHE A C 1
ATOM 646 O O . PHE A 1 81 ? 2.820 4.232 -13.740 1.00 82.88 81 PHE A O 1
ATOM 653 N N . GLY A 1 82 ? 2.151 2.682 -15.222 1.00 84.06 82 GLY A N 1
ATOM 654 C CA . GLY A 1 82 ? 3.449 2.072 -15.440 1.00 84.06 82 GLY A CA 1
ATOM 655 C C . GLY A 1 82 ? 3.727 0.856 -14.546 1.00 84.06 82 GLY A C 1
ATOM 656 O O . GLY A 1 82 ? 2.976 0.565 -13.605 1.00 84.06 82 GLY A O 1
ATOM 657 N N . PRO A 1 83 ? 4.795 0.117 -14.884 1.00 86.81 83 PRO A N 1
ATOM 658 C CA . PRO A 1 83 ? 5.330 -0.983 -14.085 1.00 86.81 83 PRO A CA 1
ATOM 659 C C . PRO A 1 83 ? 5.796 -0.534 -12.691 1.00 86.81 83 PRO A C 1
ATOM 661 O O . PRO A 1 83 ? 6.063 0.648 -12.471 1.00 86.81 83 PRO A O 1
ATOM 664 N N . LEU A 1 84 ? 5.871 -1.468 -11.735 1.00 85.56 84 LEU A N 1
ATOM 665 C CA . LEU A 1 84 ? 6.388 -1.201 -10.383 1.00 85.56 84 LEU A CA 1
ATOM 666 C C . LEU A 1 84 ? 7.854 -1.617 -10.221 1.00 85.56 84 LEU A C 1
ATOM 668 O O . LEU A 1 84 ? 8.488 -1.192 -9.254 1.00 85.56 84 LEU A O 1
ATOM 672 N N . GLY A 1 85 ? 8.397 -2.394 -11.160 1.00 82.69 85 GLY A N 1
ATOM 673 C CA . GLY A 1 85 ? 9.768 -2.889 -11.110 1.00 82.69 85 GLY A CA 1
ATOM 674 C C . GLY A 1 85 ? 9.947 -4.061 -10.147 1.00 82.69 85 GLY A C 1
ATOM 675 O O . GLY A 1 85 ? 10.968 -4.135 -9.453 1.00 82.69 85 GLY A O 1
ATOM 676 N N . PHE A 1 86 ? 8.958 -4.955 -10.058 1.00 86.56 86 PHE A N 1
ATOM 677 C CA . PHE A 1 86 ? 9.166 -6.262 -9.449 1.00 86.56 86 PHE A CA 1
ATOM 678 C C . PHE A 1 86 ? 10.169 -7.083 -10.260 1.00 86.56 86 PHE A C 1
ATOM 680 O O . PHE A 1 86 ? 10.133 -7.122 -11.485 1.00 86.56 86 PHE A O 1
ATOM 687 N N . CYS A 1 87 ? 11.052 -7.783 -9.558 1.00 85.19 87 CYS A N 1
ATOM 688 C CA . CYS A 1 87 ? 11.849 -8.837 -10.166 1.00 85.19 87 CYS A CA 1
ATOM 689 C C . CYS A 1 87 ? 10.966 -10.050 -10.472 1.00 85.19 87 CYS A C 1
ATOM 691 O O . CYS A 1 87 ? 10.255 -10.517 -9.583 1.00 85.19 87 CYS A O 1
ATOM 693 N N . GLU A 1 88 ? 11.057 -10.587 -11.687 1.00 85.44 88 GLU A N 1
ATOM 694 C CA . GLU A 1 88 ? 10.334 -11.795 -12.097 1.00 85.44 88 GLU A CA 1
ATOM 695 C C . GLU A 1 88 ? 10.628 -12.988 -11.172 1.00 85.44 88 GLU A C 1
ATOM 697 O O . GLU A 1 88 ? 9.713 -13.616 -10.648 1.00 85.44 88 GLU A O 1
ATOM 702 N N . GLN A 1 89 ? 11.909 -13.254 -10.909 1.00 85.12 89 GLN A N 1
ATOM 703 C CA . GLN A 1 89 ? 12.363 -14.423 -10.151 1.00 85.12 89 GLN A CA 1
ATOM 704 C C . GLN A 1 89 ? 12.025 -14.354 -8.654 1.00 85.12 89 GLN A C 1
ATOM 706 O O . GLN A 1 89 ? 11.784 -15.380 -8.020 1.00 85.12 89 GLN A O 1
ATOM 711 N N . HIS A 1 90 ? 12.041 -13.152 -8.072 1.00 85.00 90 HIS A N 1
ATOM 712 C CA . HIS A 1 90 ? 11.959 -12.968 -6.620 1.00 85.00 90 HIS A CA 1
ATOM 713 C C . HIS A 1 90 ? 10.654 -12.311 -6.153 1.00 85.00 90 HIS A C 1
ATOM 715 O O . HIS A 1 90 ? 10.341 -12.364 -4.968 1.00 85.00 90 HIS A O 1
ATOM 721 N N . GLY A 1 91 ? 9.897 -11.661 -7.044 1.00 84.31 91 GLY A N 1
ATOM 722 C CA . GLY A 1 91 ? 8.686 -10.911 -6.686 1.00 84.31 91 GLY A CA 1
ATOM 723 C C . GLY A 1 91 ? 8.946 -9.691 -5.793 1.00 84.31 91 GLY A C 1
ATOM 724 O O . GLY A 1 91 ? 8.024 -9.153 -5.181 1.00 84.31 91 GLY A O 1
ATOM 725 N N . GLU A 1 92 ? 10.202 -9.251 -5.695 1.00 83.81 92 GLU A N 1
ATOM 726 C CA . GLU A 1 92 ? 10.633 -8.144 -4.842 1.00 83.81 92 GLU A CA 1
ATOM 727 C C . GLU A 1 92 ? 10.799 -6.855 -5.650 1.00 83.81 92 GLU A C 1
ATOM 729 O O . GLU A 1 92 ? 11.357 -6.863 -6.752 1.00 83.81 92 GLU A O 1
ATOM 734 N N . LEU A 1 93 ? 10.348 -5.734 -5.079 1.00 82.88 93 LEU A N 1
ATOM 735 C CA . LEU A 1 93 ? 10.596 -4.404 -5.636 1.00 82.88 93 LEU A CA 1
ATOM 736 C C . LEU A 1 93 ? 12.091 -4.097 -5.594 1.00 82.88 93 LEU A C 1
ATOM 738 O O . LEU A 1 93 ? 12.716 -4.192 -4.536 1.00 82.88 93 LEU A O 1
ATOM 742 N N . GLY A 1 94 ? 12.653 -3.690 -6.734 1.00 72.31 94 GLY A N 1
ATOM 743 C CA . GLY A 1 94 ? 14.049 -3.267 -6.795 1.00 72.31 94 GLY A CA 1
ATOM 744 C C . GLY A 1 94 ? 15.020 -4.354 -6.327 1.00 72.31 94 GLY A C 1
ATOM 745 O O . GLY A 1 94 ? 15.978 -4.048 -5.616 1.00 72.31 94 GLY A O 1
ATOM 746 N N . CYS A 1 95 ? 14.776 -5.617 -6.680 1.00 77.12 95 CYS A N 1
ATOM 747 C CA . CYS A 1 95 ? 15.650 -6.729 -6.308 1.00 77.12 95 CYS A CA 1
ATOM 748 C C . CYS A 1 95 ? 17.138 -6.408 -6.571 1.00 77.12 95 CYS A C 1
ATOM 750 O O . CYS A 1 95 ? 17.495 -5.776 -7.565 1.00 77.12 95 CYS A O 1
ATOM 752 N N . GLN A 1 96 ? 17.999 -6.792 -5.628 1.00 74.06 96 GLN A N 1
ATOM 753 C CA . GLN A 1 96 ? 19.457 -6.591 -5.677 1.00 74.06 96 GLN A CA 1
ATOM 754 C C . GLN A 1 96 ? 20.228 -7.891 -5.463 1.00 74.06 96 GLN A C 1
ATOM 756 O O . GLN A 1 96 ? 21.423 -7.867 -5.178 1.00 74.06 96 GLN A O 1
ATOM 761 N N . ARG A 1 97 ? 19.528 -9.022 -5.522 1.00 79.44 97 ARG A N 1
ATOM 762 C CA . ARG A 1 97 ? 20.147 -10.302 -5.236 1.00 79.44 97 ARG A CA 1
ATOM 763 C C . ARG A 1 97 ? 21.138 -10.648 -6.342 1.00 79.44 97 ARG A C 1
ATOM 765 O O . ARG A 1 97 ? 20.866 -10.423 -7.519 1.00 79.44 97 ARG A O 1
ATOM 772 N N . GLU A 1 98 ? 22.287 -11.177 -5.941 1.00 78.81 98 GLU A N 1
ATOM 773 C CA . GLU A 1 98 ? 23.389 -11.513 -6.849 1.00 78.81 98 GLU A CA 1
ATOM 774 C C . GLU A 1 98 ? 23.016 -12.634 -7.835 1.00 78.81 98 GLU A C 1
ATOM 776 O O . GLU A 1 98 ? 23.599 -12.730 -8.909 1.00 78.81 98 GLU A O 1
ATOM 781 N N . ASP A 1 99 ? 22.019 -13.452 -7.485 1.00 83.81 99 ASP A N 1
ATOM 782 C CA . ASP A 1 99 ? 21.473 -14.556 -8.278 1.00 83.81 99 ASP A CA 1
ATOM 783 C C . ASP A 1 99 ? 20.336 -14.138 -9.232 1.00 83.81 99 ASP A C 1
ATOM 785 O O . ASP A 1 99 ? 19.706 -15.000 -9.842 1.00 83.81 99 ASP A O 1
ATOM 789 N N . CYS A 1 100 ? 20.058 -12.836 -9.369 1.00 77.12 100 CYS A N 1
ATOM 790 C CA . CYS A 1 100 ? 19.012 -12.319 -10.250 1.00 77.12 100 CYS A CA 1
ATOM 791 C C . CYS A 1 100 ? 19.507 -12.198 -11.699 1.00 77.12 100 CYS A C 1
ATOM 793 O O . CYS A 1 100 ? 20.305 -11.312 -12.012 1.00 77.12 100 CYS A O 1
ATOM 795 N N . THR A 1 101 ? 18.995 -13.044 -12.597 1.00 72.06 101 THR A N 1
ATOM 796 C CA . THR A 1 101 ? 19.398 -13.062 -14.020 1.00 72.06 101 THR A CA 1
ATOM 797 C C . THR A 1 101 ? 18.319 -12.598 -14.999 1.00 72.06 101 THR A C 1
ATOM 799 O O . THR A 1 101 ? 18.627 -12.393 -16.172 1.00 72.06 101 THR A O 1
ATOM 802 N N . GLU A 1 102 ? 17.074 -12.433 -14.546 1.00 64.81 102 GLU A N 1
ATOM 803 C CA . GLU A 1 102 ? 15.926 -12.183 -15.429 1.00 64.81 102 GLU A CA 1
ATOM 804 C C . GLU A 1 102 ? 15.750 -10.702 -15.825 1.00 64.81 102 GLU A C 1
ATOM 806 O O . GLU A 1 102 ? 16.056 -9.798 -15.035 1.00 64.81 102 GLU A O 1
ATOM 811 N N . PRO A 1 103 ? 15.244 -10.423 -17.043 1.00 61.00 103 PRO A N 1
ATOM 812 C CA . PRO A 1 103 ? 14.998 -9.066 -17.509 1.00 61.00 103 PRO A CA 1
ATOM 813 C C . PRO A 1 103 ? 13.856 -8.391 -16.732 1.00 61.00 103 PRO A C 1
ATOM 815 O O . PRO A 1 103 ? 12.801 -8.967 -16.494 1.00 61.00 103 PRO A O 1
ATOM 818 N N . LEU A 1 104 ? 14.025 -7.103 -16.417 1.00 67.25 104 LEU A N 1
ATOM 819 C CA . LEU A 1 104 ? 13.067 -6.263 -15.669 1.00 67.25 104 LEU A CA 1
ATOM 820 C C . LEU A 1 104 ? 11.778 -5.909 -16.445 1.00 67.25 104 LEU A C 1
ATOM 822 O O . LEU A 1 104 ? 11.118 -4.924 -16.124 1.00 67.25 104 LEU A O 1
ATOM 826 N N . PHE A 1 105 ? 11.453 -6.651 -17.503 1.00 81.00 105 PHE A N 1
ATOM 827 C CA . PHE A 1 105 ? 10.347 -6.363 -18.424 1.00 81.00 105 PHE A CA 1
ATOM 828 C C . PHE A 1 105 ? 9.130 -7.267 -18.219 1.00 81.00 105 PHE A C 1
ATOM 830 O O . PHE A 1 105 ? 8.138 -7.143 -18.939 1.00 81.00 105 PHE A O 1
ATOM 837 N N . ALA A 1 106 ? 9.195 -8.163 -17.239 1.00 88.25 106 ALA A N 1
ATOM 838 C CA . ALA A 1 106 ? 8.098 -9.013 -16.824 1.00 88.25 106 ALA A CA 1
ATOM 839 C C . ALA A 1 106 ? 7.955 -8.951 -15.303 1.00 88.25 106 ALA A C 1
ATOM 841 O O . ALA A 1 106 ? 8.919 -9.141 -14.564 1.00 88.25 106 ALA A O 1
ATOM 842 N N . GLU A 1 107 ? 6.740 -8.678 -14.834 1.00 90.56 107 GLU A N 1
ATOM 843 C CA . GLU A 1 107 ? 6.456 -8.588 -13.407 1.00 90.56 107 GLU A CA 1
ATOM 844 C C . GLU A 1 107 ? 5.395 -9.613 -12.980 1.00 90.56 107 GLU A C 1
ATOM 846 O O . GLU A 1 107 ? 4.389 -9.780 -13.684 1.00 90.56 107 GLU A O 1
ATOM 851 N N . PRO A 1 108 ? 5.549 -10.268 -11.816 1.00 94.56 108 PRO A N 1
ATOM 852 C CA . PRO A 1 108 ? 4.589 -11.261 -11.347 1.00 94.56 108 PRO A CA 1
ATOM 853 C C . PRO A 1 108 ? 3.262 -10.618 -10.939 1.00 94.56 108 PRO A C 1
ATOM 855 O O . PRO A 1 108 ? 3.213 -9.701 -10.114 1.00 94.56 108 PRO A O 1
ATOM 858 N N . VAL A 1 109 ? 2.148 -11.105 -11.487 1.00 96.56 109 VAL A N 1
ATOM 859 C CA . VAL A 1 109 ? 0.806 -10.597 -11.161 1.00 96.56 109 VAL A CA 1
ATOM 860 C C . VAL A 1 109 ? 0.475 -10.793 -9.681 1.00 96.56 109 VAL A C 1
ATOM 862 O O . VAL A 1 109 ? -0.169 -9.939 -9.063 1.00 96.56 109 VAL A O 1
ATOM 865 N N . ASP A 1 110 ? 0.893 -11.908 -9.096 1.00 96.81 110 ASP A N 1
ATOM 866 C CA . ASP A 1 110 ? 0.686 -12.215 -7.685 1.00 96.81 110 ASP A CA 1
ATOM 867 C C . ASP A 1 110 ? 1.437 -11.241 -6.762 1.00 96.81 110 ASP A C 1
ATOM 869 O O . ASP A 1 110 ? 0.855 -10.808 -5.763 1.00 96.81 110 ASP A O 1
ATOM 873 N N . ALA A 1 111 ? 2.640 -10.790 -7.134 1.00 94.56 111 ALA A N 1
ATOM 874 C CA . ALA A 1 111 ? 3.392 -9.764 -6.410 1.00 94.56 111 ALA A CA 1
ATOM 875 C C . ALA A 1 111 ? 2.613 -8.438 -6.327 1.00 94.56 111 ALA A C 1
ATOM 877 O O . ALA A 1 111 ? 2.478 -7.857 -5.244 1.00 94.56 111 ALA A O 1
ATOM 878 N N . TYR A 1 112 ? 1.978 -8.004 -7.424 1.00 95.81 112 TYR A N 1
ATOM 879 C CA . TYR A 1 112 ? 1.073 -6.845 -7.410 1.00 95.81 112 TYR A CA 1
ATOM 880 C C . TYR A 1 112 ? -0.101 -7.033 -6.450 1.00 95.81 112 TYR A C 1
ATOM 882 O O . TYR A 1 112 ? -0.441 -6.128 -5.683 1.00 95.81 112 TYR A O 1
ATOM 890 N N . LEU A 1 113 ? -0.764 -8.191 -6.504 1.00 97.38 113 LEU A N 1
ATOM 891 C CA . LEU A 1 113 ? -1.945 -8.462 -5.685 1.00 97.38 113 LEU A CA 1
ATOM 892 C C . LEU A 1 113 ? -1.588 -8.563 -4.197 1.00 97.38 113 LEU A C 1
ATOM 894 O O . LEU A 1 113 ? -2.307 -8.007 -3.358 1.00 97.38 113 LEU A O 1
ATOM 898 N N . ALA A 1 114 ? -0.469 -9.212 -3.875 1.00 95.81 114 ALA A N 1
ATOM 899 C CA . ALA A 1 114 ? 0.075 -9.309 -2.528 1.00 95.81 114 ALA A CA 1
ATOM 900 C C . ALA A 1 114 ? 0.445 -7.924 -1.983 1.00 95.81 114 ALA A C 1
ATOM 902 O O . ALA A 1 114 ? 0.017 -7.555 -0.883 1.00 95.81 114 ALA A O 1
ATOM 903 N N . LEU A 1 115 ? 1.142 -7.104 -2.775 1.00 95.31 115 LEU A N 1
ATOM 904 C CA . LEU A 1 115 ? 1.493 -5.745 -2.378 1.00 95.31 115 LEU A CA 1
ATOM 905 C C . LEU A 1 115 ? 0.244 -4.871 -2.198 1.00 95.31 115 LEU A C 1
ATOM 907 O O . LEU A 1 115 ? 0.125 -4.165 -1.198 1.00 95.31 115 LEU A O 1
ATOM 911 N N . ALA A 1 116 ? -0.747 -4.970 -3.086 1.00 97.00 116 ALA A N 1
ATOM 912 C CA . ALA A 1 116 ? -2.011 -4.252 -2.939 1.00 97.00 116 ALA A CA 1
ATOM 913 C C . ALA A 1 116 ? -2.784 -4.674 -1.677 1.00 97.00 116 ALA A C 1
ATOM 915 O O . ALA A 1 116 ? -3.420 -3.833 -1.034 1.00 97.00 116 ALA A O 1
ATOM 916 N N . ASN A 1 117 ? -2.739 -5.958 -1.299 1.00 96.06 117 ASN A N 1
ATOM 917 C CA . ASN A 1 117 ? -3.300 -6.439 -0.033 1.00 96.06 117 ASN A CA 1
ATOM 918 C C . ASN A 1 117 ? -2.579 -5.797 1.161 1.00 96.06 117 ASN A C 1
ATOM 920 O O . ASN A 1 117 ? -3.241 -5.267 2.056 1.00 96.06 117 ASN A O 1
ATOM 924 N N . ARG A 1 118 ? -1.240 -5.772 1.138 1.00 95.50 118 ARG A N 1
ATOM 925 C CA . ARG A 1 118 ? -0.416 -5.146 2.181 1.00 95.50 118 ARG A CA 1
ATOM 926 C C . ARG A 1 118 ? -0.705 -3.650 2.323 1.00 95.50 118 ARG A C 1
ATOM 928 O O . ARG A 1 118 ? -0.900 -3.173 3.436 1.00 95.50 118 ARG A O 1
ATOM 935 N N . TYR A 1 119 ? -0.819 -2.919 1.216 1.00 96.19 119 TYR A N 1
ATOM 936 C CA . TYR A 1 119 ? -1.172 -1.493 1.224 1.00 96.19 119 TYR A CA 1
ATOM 937 C C . TYR A 1 119 ? -2.552 -1.236 1.841 1.00 96.19 119 TYR A C 1
ATOM 939 O O . TYR A 1 119 ? -2.721 -0.286 2.605 1.00 96.19 119 TYR A O 1
ATOM 947 N N . ARG A 1 120 ? -3.543 -2.089 1.546 1.00 96.31 120 ARG A N 1
ATOM 948 C CA . ARG A 1 120 ? -4.884 -1.981 2.142 1.00 96.31 120 ARG A CA 1
ATOM 949 C C . ARG A 1 120 ? -4.859 -2.175 3.648 1.00 96.31 120 ARG A C 1
ATOM 951 O O . ARG A 1 120 ? -5.484 -1.384 4.349 1.00 96.31 120 ARG A O 1
ATOM 958 N N . LEU A 1 121 ? -4.134 -3.190 4.115 1.00 96.00 121 LEU A N 1
ATOM 959 C CA . LEU A 1 121 ? -3.949 -3.453 5.536 1.00 96.00 121 LEU A CA 1
ATOM 960 C C . LEU A 1 121 ? -3.300 -2.250 6.231 1.00 96.00 121 LEU A C 1
ATOM 962 O O . LEU A 1 121 ? -3.879 -1.706 7.163 1.00 96.00 121 LEU A O 1
ATOM 966 N N . LEU A 1 122 ? -2.149 -1.783 5.737 1.00 96.38 122 LEU A N 1
ATOM 967 C CA . LEU A 1 122 ? -1.417 -0.670 6.351 1.00 96.38 122 LEU A CA 1
ATOM 968 C C . LEU A 1 122 ? -2.236 0.622 6.388 1.00 96.38 122 LEU A C 1
ATOM 970 O O . LEU A 1 122 ? -2.256 1.308 7.408 1.00 96.38 122 LEU A O 1
ATOM 974 N N . LEU A 1 123 ? -2.948 0.941 5.305 1.00 95.56 123 LEU A N 1
ATOM 975 C CA . LEU A 1 123 ? -3.793 2.129 5.265 1.00 95.56 123 LEU A CA 1
ATOM 976 C C . LEU A 1 123 ? -4.984 2.016 6.224 1.00 95.56 123 LEU A C 1
ATOM 978 O O . LEU A 1 123 ? -5.291 2.979 6.924 1.00 95.56 123 LEU A O 1
ATOM 982 N N . ALA A 1 124 ? -5.651 0.859 6.285 1.00 94.75 124 ALA A N 1
ATOM 983 C CA . ALA A 1 124 ? -6.750 0.644 7.224 1.00 94.75 124 ALA A CA 1
ATOM 984 C C . ALA A 1 124 ? -6.273 0.771 8.682 1.00 94.75 124 ALA A C 1
ATOM 986 O O . ALA A 1 124 ? -6.872 1.528 9.450 1.00 94.75 124 ALA A O 1
ATOM 987 N N . SER A 1 125 ? -5.156 0.123 9.027 1.00 95.62 125 SER A N 1
ATOM 988 C CA . SER A 1 125 ? -4.537 0.193 10.354 1.00 95.62 125 SER A CA 1
ATOM 989 C C . SER A 1 125 ? -4.110 1.617 10.715 1.00 95.62 125 SER A C 1
ATOM 991 O O . SER A 1 125 ? -4.431 2.108 11.796 1.00 95.62 125 SER A O 1
ATOM 993 N N . GLY A 1 126 ? -3.452 2.327 9.795 1.00 94.75 126 GLY A N 1
ATOM 994 C CA . GLY A 1 126 ? -3.030 3.711 10.007 1.00 94.75 126 GLY A CA 1
ATOM 995 C C . GLY A 1 126 ? -4.209 4.659 10.241 1.00 94.75 126 GLY A C 1
ATOM 996 O O . GLY A 1 126 ? -4.205 5.420 11.209 1.00 94.75 126 GLY A O 1
ATOM 997 N N . LEU A 1 127 ? -5.263 4.571 9.421 1.00 91.12 127 LEU A N 1
ATOM 998 C CA . LEU A 1 127 ? -6.476 5.382 9.596 1.00 91.12 127 LEU A CA 1
ATOM 999 C C . LEU A 1 127 ? -7.184 5.086 10.926 1.00 91.12 127 LEU A C 1
ATOM 1001 O O . LEU A 1 127 ? -7.711 6.000 11.563 1.00 91.12 127 LEU A O 1
ATOM 1005 N N . ARG A 1 128 ? -7.185 3.824 11.363 1.00 92.06 128 ARG A N 1
ATOM 1006 C CA . ARG A 1 128 ? -7.771 3.396 12.637 1.00 92.06 128 ARG A CA 1
ATOM 1007 C C . ARG A 1 128 ? -7.017 3.980 13.836 1.00 92.06 128 ARG A C 1
ATOM 1009 O O . ARG A 1 128 ? -7.638 4.604 14.698 1.00 92.06 128 ARG A O 1
ATOM 1016 N N . LEU A 1 129 ? -5.688 3.867 13.835 1.00 93.88 129 LEU A N 1
ATOM 1017 C CA . LEU A 1 129 ? -4.816 4.432 14.871 1.00 93.88 129 LEU A CA 1
ATOM 1018 C C . LEU A 1 129 ? -4.890 5.965 14.916 1.00 93.88 129 LEU A C 1
ATOM 1020 O O . LEU A 1 129 ? -4.892 6.558 15.999 1.00 93.88 129 LEU A O 1
ATOM 1024 N N . MET A 1 130 ? -5.000 6.622 13.759 1.00 90.00 130 MET A N 1
ATOM 1025 C CA . MET A 1 130 ? -5.245 8.067 13.674 1.00 90.00 130 MET A CA 1
ATOM 1026 C C . MET A 1 130 ? -6.594 8.470 14.272 1.00 90.00 130 MET A C 1
ATOM 1028 O O . MET A 1 130 ? -6.697 9.516 14.905 1.00 90.00 130 MET A O 1
ATOM 1032 N N . GLY A 1 131 ? -7.613 7.621 14.130 1.00 87.00 131 GLY A N 1
ATOM 1033 C CA . GLY A 1 131 ? -8.910 7.784 14.789 1.00 87.00 131 GLY A CA 1
ATOM 1034 C C . GLY A 1 131 ? -8.910 7.479 16.292 1.00 87.00 131 GLY A C 1
ATOM 1035 O O . GLY A 1 131 ? -9.966 7.563 16.913 1.00 87.00 131 GLY A O 1
ATOM 1036 N N . GLY A 1 132 ? -7.765 7.108 16.878 1.00 90.00 132 GLY A N 1
ATOM 1037 C CA . GLY A 1 132 ? -7.635 6.768 18.298 1.00 90.00 132 GLY A CA 1
ATOM 1038 C C . GLY A 1 132 ? -8.103 5.356 18.660 1.00 90.00 132 GLY A C 1
ATOM 1039 O O . GLY A 1 132 ? -8.169 5.029 19.842 1.00 90.00 132 GLY A O 1
ATOM 1040 N N . ALA A 1 133 ? -8.420 4.513 17.673 1.00 90.75 133 ALA A N 1
ATOM 1041 C CA . ALA A 1 133 ? -8.812 3.130 17.911 1.00 90.75 133 ALA A CA 1
ATOM 1042 C C . ALA A 1 133 ? -7.584 2.198 17.852 1.00 90.75 133 ALA A C 1
ATOM 1044 O O . ALA A 1 133 ? -6.801 2.298 16.904 1.00 90.75 133 ALA A O 1
ATOM 1045 N N . PRO A 1 134 ? -7.407 1.282 18.822 1.00 92.81 134 PRO A N 1
ATOM 1046 C CA . PRO A 1 134 ? -6.312 0.313 18.803 1.00 92.81 134 PRO A CA 1
ATOM 1047 C C . PRO A 1 134 ? -6.550 -0.754 17.732 1.00 92.81 134 PRO A C 1
ATOM 1049 O O . PRO A 1 134 ? -7.709 -1.029 17.388 1.00 92.81 134 PRO A O 1
ATOM 1052 N N . LEU A 1 135 ? -5.478 -1.381 17.242 1.00 95.19 135 LEU A N 1
ATOM 1053 C CA . LEU A 1 135 ? -5.602 -2.553 16.376 1.00 95.19 135 LEU A CA 1
ATOM 1054 C C . LEU A 1 135 ? -6.111 -3.750 17.183 1.00 95.19 135 LEU A C 1
ATOM 1056 O O . LEU A 1 135 ? -5.774 -3.910 18.364 1.00 95.19 135 LEU A O 1
ATOM 1060 N N . ASP A 1 136 ? -6.917 -4.598 16.554 1.00 94.19 136 ASP A N 1
ATOM 1061 C CA . ASP A 1 136 ? -7.203 -5.912 17.120 1.00 94.19 136 ASP A CA 1
ATOM 1062 C C . ASP A 1 136 ? -6.006 -6.866 16.957 1.00 94.19 136 ASP A C 1
ATOM 1064 O O . ASP A 1 136 ? -4.975 -6.537 16.368 1.00 94.19 136 ASP A O 1
ATOM 1068 N N . GLU A 1 137 ? -6.118 -8.054 17.543 1.00 93.44 137 GLU A N 1
ATOM 1069 C CA . GLU A 1 137 ? -5.051 -9.052 17.513 1.00 93.44 137 GLU A CA 1
ATOM 1070 C C . GLU A 1 137 ? -4.708 -9.521 16.094 1.00 93.44 137 GLU A C 1
ATOM 1072 O O . GLU A 1 137 ? -3.537 -9.691 15.761 1.00 93.44 137 GLU A O 1
ATOM 1077 N N . THR A 1 138 ? -5.716 -9.697 15.240 1.00 95.25 138 THR A N 1
ATOM 1078 C CA . THR A 1 138 ? -5.519 -10.182 13.868 1.00 95.25 138 THR A CA 1
ATOM 1079 C C . THR A 1 138 ? -4.829 -9.114 13.028 1.00 95.25 138 THR A C 1
ATOM 1081 O O . THR A 1 138 ? -3.875 -9.408 12.310 1.00 95.25 138 THR A O 1
ATOM 1084 N N . GLU A 1 139 ? -5.272 -7.863 13.149 1.00 94.69 139 GLU A N 1
ATOM 1085 C CA . GLU A 1 139 ? -4.655 -6.706 12.502 1.00 94.69 139 GLU A CA 1
ATOM 1086 C C . GLU A 1 139 ? -3.200 -6.534 12.952 1.00 94.69 139 GLU A C 1
ATOM 1088 O O . GLU A 1 139 ? -2.309 -6.352 12.119 1.00 94.69 139 GLU A O 1
ATOM 1093 N N . ARG A 1 140 ? -2.940 -6.644 14.261 1.00 95.62 140 ARG A N 1
ATOM 1094 C CA . ARG A 1 140 ? -1.594 -6.517 14.825 1.00 95.62 140 ARG A CA 1
ATOM 1095 C C . ARG A 1 140 ? -0.663 -7.608 14.309 1.00 95.62 140 ARG A C 1
ATOM 1097 O O . ARG A 1 140 ? 0.434 -7.294 13.853 1.00 95.62 140 ARG A O 1
ATOM 1104 N N . LEU A 1 141 ? -1.105 -8.865 14.313 1.00 96.00 141 LEU A N 1
ATOM 1105 C CA . LEU A 1 141 ? -0.339 -9.979 13.752 1.00 96.00 141 LEU A CA 1
ATOM 1106 C C . LEU A 1 141 ? -0.079 -9.794 12.254 1.00 96.00 141 LEU A C 1
ATOM 1108 O O . LEU A 1 141 ? 1.019 -10.086 11.789 1.00 96.00 141 LEU A O 1
ATOM 1112 N N . ALA A 1 142 ? -1.046 -9.273 11.501 1.00 94.62 142 ALA A N 1
ATOM 1113 C CA . ALA A 1 142 ? -0.886 -9.047 10.069 1.00 94.62 142 ALA A CA 1
ATOM 1114 C C . ALA A 1 142 ? 0.095 -7.902 9.744 1.00 94.62 142 ALA A C 1
ATOM 1116 O O . ALA A 1 142 ? 0.773 -7.952 8.719 1.00 94.62 142 ALA A O 1
ATOM 1117 N N . VAL A 1 143 ? 0.177 -6.870 10.593 1.00 94.94 143 VAL A N 1
ATOM 1118 C CA . VAL A 1 143 ? 1.109 -5.741 10.417 1.00 94.94 143 VAL A CA 1
ATOM 1119 C C . VAL A 1 143 ? 2.512 -6.081 10.926 1.00 94.94 143 VAL A C 1
ATOM 1121 O O . VAL A 1 143 ? 3.494 -5.766 10.257 1.00 94.94 143 VAL A O 1
ATOM 1124 N N . ALA A 1 144 ? 2.613 -6.698 12.106 1.00 94.38 144 ALA A N 1
ATOM 1125 C CA . ALA A 1 144 ? 3.870 -6.883 12.830 1.00 94.38 144 ALA A CA 1
ATOM 1126 C C . ALA A 1 144 ? 4.474 -8.291 12.706 1.00 94.38 144 ALA A C 1
ATOM 1128 O O . ALA A 1 144 ? 5.679 -8.451 12.882 1.00 94.38 144 ALA A O 1
ATOM 1129 N N . GLY A 1 145 ? 3.664 -9.310 12.421 1.00 94.50 145 GLY A N 1
ATOM 1130 C CA . GLY A 1 145 ? 4.057 -10.714 12.532 1.00 94.50 145 GLY A CA 1
ATOM 1131 C C . GLY A 1 145 ? 4.087 -11.214 13.983 1.00 94.50 145 GLY A C 1
ATOM 1132 O O . GLY A 1 145 ? 4.298 -10.449 14.922 1.00 94.50 145 GLY A O 1
ATOM 1133 N N . ALA A 1 146 ? 3.890 -12.524 14.168 1.00 94.75 146 ALA A N 1
ATOM 1134 C CA . ALA A 1 146 ? 3.761 -13.147 15.491 1.00 94.75 146 ALA A CA 1
ATOM 1135 C C . ALA A 1 146 ? 4.967 -12.891 16.406 1.00 94.75 146 ALA A C 1
ATOM 1137 O O . ALA A 1 146 ? 4.790 -12.494 17.552 1.00 94.75 146 ALA A O 1
ATOM 1138 N N . LEU A 1 147 ? 6.185 -13.012 15.867 1.00 95.12 147 LEU A N 1
ATOM 1139 C CA . LEU A 1 147 ? 7.420 -12.849 16.636 1.00 95.12 147 LEU A CA 1
ATOM 1140 C C . LEU A 1 147 ? 7.503 -11.486 17.342 1.00 95.12 147 LEU A C 1
ATOM 1142 O O . LEU A 1 147 ? 7.849 -11.417 18.518 1.00 95.12 147 LEU A O 1
ATOM 1146 N N . LEU A 1 148 ? 7.172 -10.399 16.638 1.00 94.81 148 LEU A N 1
ATOM 1147 C CA . LEU A 1 148 ? 7.233 -9.053 17.214 1.00 94.81 148 LEU A CA 1
ATOM 1148 C C . LEU A 1 148 ? 6.081 -8.796 18.189 1.00 94.81 148 LEU A C 1
ATOM 1150 O O . LEU A 1 148 ? 6.266 -8.074 19.165 1.00 94.81 148 LEU A O 1
ATOM 1154 N N . VAL A 1 149 ? 4.910 -9.398 17.958 1.00 94.88 149 VAL A N 1
ATOM 1155 C CA . VAL A 1 149 ? 3.772 -9.306 18.886 1.00 94.88 149 VAL A CA 1
ATOM 1156 C C . VAL A 1 149 ? 4.065 -10.029 20.197 1.00 94.88 149 VAL A C 1
ATOM 1158 O O . VAL A 1 149 ? 3.789 -9.486 21.268 1.00 94.88 149 VAL A O 1
ATOM 1161 N N . ASP A 1 150 ? 4.656 -11.218 20.133 1.00 95.50 150 ASP A N 1
ATOM 1162 C CA . ASP A 1 150 ? 5.017 -11.986 21.324 1.00 95.50 150 ASP A CA 1
ATOM 1163 C C . ASP A 1 150 ? 6.124 -11.285 22.121 1.00 95.50 150 ASP A C 1
ATOM 1165 O O . ASP A 1 150 ? 5.985 -11.117 23.334 1.00 95.50 150 ASP A O 1
ATOM 1169 N N . ALA A 1 151 ? 7.143 -10.745 21.442 1.00 94.94 151 ALA A N 1
ATOM 1170 C CA . ALA A 1 151 ? 8.174 -9.924 22.079 1.00 94.94 151 ALA A CA 1
ATOM 1171 C C . ALA A 1 151 ? 7.585 -8.676 22.763 1.00 94.94 151 ALA A C 1
ATOM 1173 O O . ALA A 1 151 ? 7.936 -8.358 23.902 1.00 94.94 151 ALA A O 1
ATOM 1174 N N . ALA A 1 152 ? 6.640 -7.988 22.110 1.00 94.25 152 ALA A N 1
ATOM 1175 C CA . ALA A 1 152 ? 5.972 -6.825 22.691 1.00 94.25 152 ALA A CA 1
ATOM 1176 C C . ALA A 1 152 ? 5.225 -7.169 23.988 1.00 94.25 152 ALA A C 1
ATOM 1178 O O . ALA A 1 152 ? 5.219 -6.379 24.934 1.00 94.25 152 ALA A O 1
ATOM 1179 N N . ARG A 1 153 ? 4.621 -8.360 24.058 1.00 92.56 153 ARG A N 1
ATOM 1180 C CA . ARG A 1 153 ? 3.922 -8.848 25.254 1.00 92.56 153 ARG A CA 1
ATOM 1181 C C . ARG A 1 153 ? 4.879 -9.221 26.370 1.00 92.56 153 ARG A C 1
ATOM 1183 O O . ARG A 1 153 ? 4.674 -8.785 27.502 1.00 92.56 153 ARG A O 1
ATOM 1190 N N . GLU A 1 154 ? 5.909 -10.000 26.056 1.00 96.44 154 GLU A N 1
ATOM 1191 C CA . GLU A 1 154 ? 6.919 -10.440 27.020 1.00 96.44 154 GLU A CA 1
ATOM 1192 C C . GLU A 1 154 ? 7.585 -9.237 27.699 1.00 96.44 154 GLU A C 1
ATOM 1194 O O . GLU A 1 154 ? 7.694 -9.173 28.926 1.00 96.44 154 GLU A O 1
ATOM 1199 N N . HIS A 1 155 ? 7.926 -8.219 26.909 1.00 95.88 155 HIS A N 1
ATOM 1200 C CA . HIS A 1 155 ? 8.521 -6.983 27.407 1.00 95.88 155 HIS A CA 1
ATOM 1201 C C . HIS A 1 155 ? 7.506 -5.951 27.920 1.00 95.88 155 HIS A C 1
ATOM 1203 O O . HIS A 1 155 ? 7.911 -4.873 28.360 1.00 95.88 155 HIS A O 1
ATOM 1209 N N . ARG A 1 156 ? 6.204 -6.274 27.919 1.00 95.56 156 ARG A N 1
ATOM 1210 C CA . ARG A 1 156 ? 5.104 -5.413 28.390 1.00 95.56 156 ARG A CA 1
ATOM 1211 C C . ARG A 1 156 ? 5.123 -4.014 27.763 1.00 95.56 156 ARG A C 1
ATOM 1213 O O . ARG A 1 156 ? 4.959 -3.011 28.459 1.00 95.56 156 ARG A O 1
ATOM 1220 N N . TRP A 1 157 ? 5.348 -3.942 26.454 1.00 94.25 157 TRP A N 1
ATOM 1221 C CA . TRP A 1 157 ? 5.290 -2.688 25.708 1.00 94.25 157 TRP A CA 1
ATOM 1222 C C . TRP A 1 157 ? 3.868 -2.118 25.680 1.00 94.25 157 TRP A C 1
ATOM 1224 O O . TRP A 1 157 ? 2.878 -2.851 25.709 1.00 94.25 157 TRP A O 1
ATOM 1234 N N . ASP A 1 158 ? 3.766 -0.791 25.579 1.00 94.75 158 ASP A N 1
ATOM 1235 C CA . ASP A 1 158 ? 2.501 -0.130 25.267 1.00 94.75 158 ASP A CA 1
ATOM 1236 C C . ASP A 1 158 ? 2.076 -0.525 23.845 1.00 94.75 158 ASP A C 1
ATOM 1238 O O . ASP A 1 158 ? 2.714 -0.136 22.863 1.00 94.75 158 ASP A O 1
ATOM 1242 N N . LEU A 1 159 ? 1.000 -1.310 23.733 1.00 90.56 159 LEU A N 1
ATOM 1243 C CA . LEU A 1 159 ? 0.531 -1.828 22.447 1.00 90.56 159 LEU A CA 1
ATOM 1244 C C . LEU A 1 159 ? 0.050 -0.722 21.500 1.00 90.56 159 LEU A C 1
ATOM 1246 O O . LEU A 1 159 ? 0.160 -0.878 20.290 1.00 90.56 159 LEU A O 1
ATOM 1250 N N . GLY A 1 160 ? -0.440 0.408 22.015 1.00 91.00 160 GLY A N 1
ATOM 1251 C CA . GLY A 1 160 ? -0.852 1.537 21.184 1.00 91.00 160 GLY A CA 1
ATOM 1252 C C . GLY A 1 160 ? 0.341 2.246 20.542 1.00 91.00 160 GLY A C 1
ATOM 1253 O O . GLY A 1 160 ? 0.284 2.611 19.365 1.00 91.00 160 GLY A O 1
ATOM 1254 N N . LEU A 1 161 ? 1.434 2.421 21.292 1.00 92.88 161 LEU A N 1
ATOM 1255 C CA . LEU A 1 161 ? 2.694 2.941 20.751 1.00 92.88 161 LEU A CA 1
ATOM 1256 C C . LEU A 1 161 ? 3.368 1.931 19.818 1.00 92.88 161 LEU A C 1
ATOM 1258 O O . LEU A 1 161 ? 3.826 2.317 18.743 1.00 92.88 161 LEU A O 1
ATOM 1262 N N . PHE A 1 162 ? 3.374 0.650 20.189 1.00 95.12 162 PHE A N 1
ATOM 1263 C CA . PHE A 1 162 ? 3.897 -0.431 19.358 1.00 95.12 162 PHE A CA 1
ATOM 1264 C C . PHE A 1 162 ? 3.174 -0.509 18.008 1.00 95.12 162 PHE A C 1
ATOM 1266 O O . PHE A 1 162 ? 3.832 -0.504 16.973 1.00 95.12 162 PHE A O 1
ATOM 1273 N N . ASP A 1 163 ? 1.837 -0.488 17.989 1.00 95.75 163 ASP A N 1
ATOM 1274 C CA . ASP A 1 163 ? 1.052 -0.545 16.749 1.00 95.75 163 ASP A CA 1
ATOM 1275 C C . ASP A 1 163 ? 1.397 0.629 15.810 1.00 95.75 163 ASP A C 1
ATOM 1277 O O . ASP A 1 163 ? 1.578 0.442 14.604 1.00 95.75 163 ASP A O 1
ATOM 1281 N N . ARG A 1 164 ? 1.544 1.847 16.358 1.00 95.19 164 ARG A N 1
ATOM 1282 C CA . ARG A 1 164 ? 1.956 3.038 15.588 1.00 95.19 164 ARG A CA 1
ATOM 1283 C C . ARG A 1 164 ? 3.366 2.895 15.032 1.00 95.19 164 ARG A C 1
ATOM 1285 O O . ARG A 1 164 ? 3.586 3.213 13.864 1.00 95.19 164 ARG A O 1
ATOM 1292 N N . TRP A 1 165 ? 4.296 2.417 15.855 1.00 94.94 165 TRP A N 1
ATOM 1293 C CA . TRP A 1 165 ? 5.671 2.173 15.439 1.00 94.94 165 TRP A CA 1
ATOM 1294 C C . TRP A 1 165 ? 5.730 1.131 14.318 1.00 94.94 165 TRP A C 1
ATOM 1296 O O . TRP A 1 165 ? 6.393 1.360 13.314 1.00 94.94 165 TRP A O 1
ATOM 1306 N N . GLN A 1 166 ? 4.957 0.049 14.416 1.00 96.25 166 GLN A N 1
ATOM 1307 C CA . GLN A 1 166 ? 4.930 -1.009 13.405 1.00 96.25 166 GLN A CA 1
ATOM 1308 C C . GLN A 1 166 ? 4.334 -0.554 12.073 1.00 96.25 166 GLN A C 1
ATOM 1310 O O . GLN A 1 166 ? 4.888 -0.869 11.019 1.00 96.25 166 GLN A O 1
ATOM 1315 N N . VAL A 1 167 ? 3.246 0.226 12.089 1.00 95.94 167 VAL A N 1
ATOM 1316 C CA . VAL A 1 167 ? 2.714 0.829 10.856 1.00 95.94 167 VAL A CA 1
ATOM 1317 C C . VAL A 1 167 ? 3.740 1.781 10.232 1.00 95.94 167 VAL A C 1
ATOM 1319 O O . VAL A 1 167 ? 3.946 1.719 9.021 1.00 95.94 167 VAL A O 1
ATOM 1322 N N . GLY A 1 168 ? 4.414 2.609 11.040 1.00 94.62 168 GLY A N 1
ATOM 1323 C CA . GLY A 1 168 ? 5.487 3.498 10.579 1.00 94.62 168 GLY A CA 1
ATOM 1324 C C . GLY A 1 168 ? 6.633 2.730 9.920 1.00 94.62 168 GLY A C 1
ATOM 1325 O O . GLY A 1 168 ? 6.898 2.919 8.737 1.00 94.62 168 GLY A O 1
ATOM 1326 N N . THR A 1 169 ? 7.220 1.772 10.638 1.00 95.06 169 THR A N 1
ATOM 1327 C CA . THR A 1 169 ? 8.312 0.913 10.155 1.00 95.06 169 THR A CA 1
ATOM 1328 C C . THR A 1 169 ? 7.945 0.170 8.869 1.00 95.06 169 THR A C 1
ATOM 1330 O O . THR A 1 169 ? 8.773 0.020 7.966 1.00 95.06 169 THR A O 1
ATOM 1333 N N . ALA A 1 170 ? 6.697 -0.291 8.745 1.00 94.69 170 ALA A N 1
ATOM 1334 C CA . ALA A 1 170 ? 6.227 -0.963 7.541 1.00 94.69 170 ALA A CA 1
ATOM 1335 C C . ALA A 1 170 ? 6.137 -0.016 6.333 1.00 94.69 170 ALA A C 1
ATOM 1337 O O . ALA A 1 170 ? 6.482 -0.427 5.224 1.00 94.69 170 ALA A O 1
ATOM 1338 N N . VAL A 1 171 ? 5.699 1.233 6.530 1.00 93.00 171 VAL A N 1
ATOM 1339 C CA . VAL A 1 171 ? 5.690 2.268 5.481 1.00 93.00 171 VAL A CA 1
ATOM 1340 C C . VAL A 1 171 ? 7.117 2.677 5.111 1.00 93.00 171 VAL A C 1
ATOM 1342 O O . VAL A 1 171 ? 7.437 2.728 3.925 1.00 93.00 171 VAL A O 1
ATOM 1345 N N . ASP A 1 172 ? 7.996 2.873 6.093 1.00 91.44 172 ASP A N 1
ATOM 1346 C CA . ASP A 1 172 ? 9.408 3.202 5.864 1.00 91.44 172 ASP A CA 1
ATOM 1347 C C . ASP A 1 172 ? 10.115 2.098 5.068 1.00 91.44 172 ASP A C 1
ATOM 1349 O O . ASP A 1 172 ? 10.857 2.376 4.126 1.00 91.44 172 ASP A O 1
ATOM 1353 N N . SER A 1 173 ? 9.814 0.832 5.370 1.00 90.12 173 SER A N 1
ATOM 1354 C CA . SER A 1 173 ? 10.326 -0.314 4.613 1.00 90.12 173 SER A CA 1
ATOM 1355 C C . SER A 1 173 ? 9.867 -0.297 3.153 1.00 90.12 173 SER A C 1
ATOM 1357 O O . SER A 1 173 ? 10.659 -0.603 2.265 1.00 90.12 173 SER A O 1
ATOM 1359 N N . LEU A 1 174 ? 8.615 0.089 2.878 1.00 89.62 174 LEU A N 1
ATOM 1360 C CA . LEU A 1 174 ? 8.113 0.235 1.506 1.00 89.62 174 LEU A CA 1
ATOM 1361 C C . LEU A 1 174 ? 8.821 1.371 0.758 1.00 89.62 174 LEU A C 1
ATOM 1363 O O . LEU A 1 174 ? 9.178 1.202 -0.406 1.00 89.62 174 LEU A O 1
ATOM 1367 N N . ILE A 1 175 ? 9.059 2.505 1.422 1.00 85.69 175 ILE A N 1
ATOM 1368 C CA . ILE A 1 175 ? 9.812 3.635 0.856 1.00 85.69 175 ILE A CA 1
ATOM 1369 C C . ILE A 1 175 ? 11.253 3.212 0.536 1.00 85.69 175 ILE A C 1
ATOM 1371 O O . ILE A 1 175 ? 11.758 3.507 -0.549 1.00 85.69 175 ILE A O 1
ATOM 1375 N N . ALA A 1 176 ? 11.897 2.485 1.453 1.00 84.56 176 ALA A N 1
ATOM 1376 C CA . ALA A 1 176 ? 13.255 1.983 1.276 1.00 84.56 176 ALA A CA 1
ATOM 1377 C C . ALA A 1 176 ? 13.354 0.972 0.120 1.00 84.56 176 ALA A C 1
ATOM 1379 O O . ALA A 1 176 ? 14.256 1.082 -0.709 1.00 84.56 176 ALA A O 1
ATOM 1380 N N . GLN A 1 177 ? 12.408 0.032 0.018 1.00 82.75 177 GLN A N 1
ATOM 1381 C CA . GLN A 1 177 ? 12.343 -0.956 -1.071 1.00 82.75 177 GLN A CA 1
ATOM 1382 C C . GLN A 1 177 ? 12.071 -0.311 -2.431 1.00 82.75 177 GLN A C 1
ATOM 1384 O O . GLN A 1 177 ? 12.679 -0.692 -3.427 1.00 82.75 177 GLN A O 1
ATOM 1389 N N . ALA A 1 178 ? 11.217 0.715 -2.475 1.00 79.81 178 ALA A N 1
ATOM 1390 C CA . ALA A 1 178 ? 10.972 1.490 -3.688 1.00 79.81 178 ALA A CA 1
ATOM 1391 C C . ALA A 1 178 ? 12.185 2.332 -4.127 1.00 79.81 178 ALA A C 1
ATOM 1393 O O . ALA A 1 178 ? 12.179 2.899 -5.222 1.00 79.81 178 ALA A O 1
ATOM 1394 N N . ARG A 1 179 ? 13.215 2.438 -3.270 1.00 76.06 179 ARG A N 1
ATOM 1395 C CA . ARG A 1 179 ? 14.496 3.113 -3.524 1.00 76.06 179 ARG A CA 1
ATOM 1396 C C . ARG A 1 179 ? 14.340 4.461 -4.213 1.00 76.06 179 ARG A C 1
ATOM 1398 O O . ARG A 1 179 ? 14.999 4.773 -5.202 1.00 76.06 179 ARG A O 1
ATOM 1405 N N . ILE A 1 180 ? 13.442 5.257 -3.662 1.00 74.00 180 ILE A N 1
ATOM 1406 C CA . ILE A 1 180 ? 13.125 6.584 -4.161 1.00 74.00 180 ILE A CA 1
ATOM 1407 C C . ILE A 1 180 ? 14.407 7.422 -4.220 1.00 74.00 180 ILE A C 1
ATOM 1409 O O . ILE A 1 180 ? 15.042 7.650 -3.190 1.00 74.00 180 ILE A O 1
ATOM 1413 N N . ARG A 1 181 ? 14.782 7.899 -5.412 1.00 70.75 181 ARG A N 1
ATOM 1414 C CA . ARG A 1 181 ? 15.876 8.861 -5.591 1.00 70.75 181 ARG A CA 1
ATOM 1415 C C . ARG A 1 181 ? 15.308 10.210 -6.011 1.00 70.75 181 ARG A C 1
ATOM 1417 O O . ARG A 1 181 ? 14.932 10.363 -7.168 1.00 70.75 181 ARG A O 1
ATOM 1424 N N . PRO A 1 182 ? 15.229 11.198 -5.110 1.00 70.31 182 PRO A N 1
ATOM 1425 C CA . PRO A 1 182 ? 14.893 12.554 -5.508 1.00 70.31 182 PRO A CA 1
ATOM 1426 C C . PRO A 1 182 ? 15.911 13.061 -6.533 1.00 70.31 182 PRO A C 1
ATOM 1428 O O . PRO A 1 182 ? 17.114 13.056 -6.267 1.00 70.31 182 PRO A O 1
ATOM 1431 N N . THR A 1 183 ? 15.440 13.491 -7.697 1.00 64.75 183 THR A N 1
ATOM 1432 C CA . THR A 1 183 ? 16.272 14.057 -8.757 1.00 64.75 183 THR A CA 1
ATOM 1433 C C . THR A 1 183 ? 15.864 15.487 -9.048 1.00 64.75 183 THR A C 1
ATOM 1435 O O . THR A 1 183 ? 14.685 15.846 -9.066 1.00 64.75 183 THR A O 1
ATOM 1438 N N . PHE A 1 184 ? 16.881 16.313 -9.266 1.00 65.12 184 PHE A N 1
ATOM 1439 C CA . PHE A 1 184 ? 16.745 17.700 -9.673 1.00 65.12 184 PHE A CA 1
ATOM 1440 C C . PHE A 1 184 ? 17.368 17.840 -11.049 1.00 65.12 184 PHE A C 1
ATOM 1442 O O . PHE A 1 184 ? 18.504 17.415 -11.259 1.00 65.12 184 PHE A O 1
ATOM 1449 N N . SER A 1 185 ? 16.648 18.458 -11.973 1.00 64.50 185 SER A N 1
ATOM 1450 C CA . SER A 1 185 ? 17.188 18.750 -13.294 1.00 64.50 185 SER A CA 1
ATOM 1451 C C . SER A 1 185 ? 16.870 20.174 -13.719 1.00 64.50 185 SER A C 1
ATOM 1453 O O . SER A 1 185 ? 15.857 20.772 -13.340 1.00 64.50 185 SER A O 1
ATOM 1455 N N . TRP A 1 186 ? 17.794 20.710 -14.507 1.00 64.62 186 TRP A N 1
ATOM 1456 C CA . TRP A 1 186 ? 17.752 22.046 -15.073 1.00 64.62 186 TRP A CA 1
ATOM 1457 C C . TRP A 1 186 ? 17.745 21.873 -16.587 1.00 64.62 186 TRP A C 1
ATOM 1459 O O . TRP A 1 186 ? 18.685 21.317 -17.148 1.00 64.62 186 TRP A O 1
ATOM 1469 N N . GLY A 1 187 ? 16.659 22.284 -17.238 1.00 58.25 187 GLY A N 1
ATOM 1470 C CA . GLY A 1 187 ? 16.589 22.339 -18.697 1.00 58.25 187 GLY A CA 1
ATOM 1471 C C . GLY A 1 187 ? 16.897 23.749 -19.182 1.00 58.25 187 GLY A C 1
ATOM 1472 O O . GLY A 1 187 ? 16.534 24.723 -18.521 1.00 58.25 187 GLY A O 1
ATOM 1473 N N . GLU A 1 188 ? 17.531 23.874 -20.344 1.00 48.53 188 GLU A N 1
ATOM 1474 C CA . GLU A 1 188 ? 17.788 25.177 -20.956 1.00 48.53 188 GLU A CA 1
ATOM 1475 C C . GLU A 1 188 ? 16.454 25.905 -21.216 1.00 48.53 188 GLU A C 1
ATOM 1477 O O . GLU A 1 188 ? 15.535 25.357 -21.827 1.00 48.53 188 GLU A O 1
ATOM 1482 N N . GLY A 1 189 ? 16.291 27.103 -20.643 1.00 57.34 189 GLY A N 1
ATOM 1483 C CA . GLY A 1 189 ? 15.045 27.880 -20.717 1.00 57.34 189 GLY A CA 1
ATOM 1484 C C . GLY A 1 189 ? 13.836 27.295 -19.962 1.00 57.34 189 GLY A C 1
ATOM 1485 O O . GLY A 1 189 ? 12.737 27.838 -20.076 1.00 57.34 189 GLY A O 1
ATOM 1486 N N . ARG A 1 190 ? 13.996 26.213 -19.183 1.00 60.41 190 ARG A N 1
ATOM 1487 C CA . ARG A 1 190 ? 12.908 25.573 -18.418 1.00 60.41 190 ARG A CA 1
ATOM 1488 C C . ARG A 1 190 ? 13.065 25.815 -16.917 1.00 60.41 190 ARG A C 1
ATOM 1490 O O . ARG A 1 190 ? 14.171 25.948 -16.399 1.00 60.41 190 ARG A O 1
ATOM 1497 N N . ARG A 1 191 ? 11.939 25.847 -16.194 1.00 56.94 191 ARG A N 1
ATOM 1498 C CA . ARG A 1 191 ? 11.961 25.876 -14.723 1.00 56.94 191 ARG A CA 1
ATOM 1499 C C . ARG A 1 191 ? 12.606 24.589 -14.187 1.00 56.94 191 ARG A C 1
ATOM 1501 O O . ARG A 1 191 ? 12.390 23.537 -14.791 1.00 56.94 191 ARG A O 1
ATOM 1508 N N . PRO A 1 192 ? 13.334 24.653 -13.059 1.00 61.94 192 PRO A N 1
ATOM 1509 C CA . PRO A 1 192 ? 13.897 23.468 -12.423 1.00 61.94 192 PRO A CA 1
ATOM 1510 C C . PRO A 1 192 ? 12.796 22.463 -12.117 1.00 61.94 192 PRO A C 1
ATOM 1512 O O . PRO A 1 192 ? 11.725 22.837 -11.630 1.00 61.94 192 PRO A O 1
ATOM 1515 N N . THR A 1 193 ? 13.062 21.194 -12.397 1.00 58.06 193 THR A N 1
ATOM 1516 C CA . THR A 1 193 ? 12.116 20.109 -12.142 1.00 58.06 193 THR A CA 1
ATOM 1517 C C . THR A 1 193 ? 12.627 19.198 -11.042 1.00 58.06 193 THR A C 1
ATOM 1519 O O . THR A 1 193 ? 13.803 18.841 -11.012 1.00 58.06 193 THR A O 1
ATOM 1522 N N . PHE A 1 194 ? 11.713 18.829 -10.148 1.00 60.16 194 PHE A N 1
ATOM 1523 C CA . PHE A 1 194 ? 11.902 17.807 -9.130 1.00 60.16 194 PHE A CA 1
ATOM 1524 C C . PHE A 1 194 ? 11.157 16.546 -9.562 1.00 60.16 194 PHE A C 1
ATOM 1526 O O . PHE A 1 194 ? 9.993 16.628 -9.961 1.00 60.16 194 PHE A O 1
ATOM 1533 N N . ALA A 1 195 ? 11.814 15.397 -9.480 1.00 63.22 195 ALA A N 1
ATOM 1534 C CA . ALA A 1 195 ? 11.225 14.103 -9.787 1.00 63.22 195 ALA A CA 1
ATOM 1535 C C . ALA A 1 195 ? 11.709 13.041 -8.796 1.00 63.22 195 ALA A C 1
ATOM 1537 O O . ALA A 1 195 ? 12.644 13.260 -8.028 1.00 63.22 195 ALA A O 1
ATOM 1538 N N . LEU A 1 196 ? 11.049 11.885 -8.809 1.00 65.38 196 LEU A N 1
ATOM 1539 C CA . LEU A 1 196 ? 11.522 10.696 -8.111 1.00 65.38 196 LEU A CA 1
ATOM 1540 C C . LEU A 1 196 ? 11.972 9.691 -9.160 1.0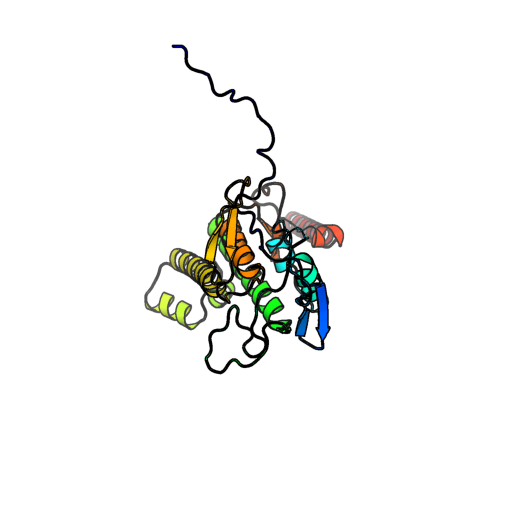0 65.38 196 LEU A C 1
ATOM 1542 O O . LEU A 1 196 ? 11.161 9.219 -9.955 1.00 65.38 196 LEU A O 1
ATOM 1546 N N . ASP A 1 197 ? 13.259 9.388 -9.154 1.00 58.84 197 ASP A N 1
ATOM 1547 C CA . ASP A 1 197 ? 13.894 8.468 -10.081 1.00 58.84 197 ASP A CA 1
ATOM 1548 C C . ASP A 1 197 ? 14.089 7.080 -9.453 1.00 58.84 197 ASP A C 1
ATOM 1550 O O . ASP A 1 197 ? 13.985 6.890 -8.230 1.00 58.84 197 ASP A O 1
ATOM 1554 N N . SER A 1 198 ? 14.352 6.100 -10.312 1.00 56.62 198 SER A N 1
ATOM 1555 C CA . SER A 1 198 ? 14.675 4.722 -9.959 1.00 56.62 198 SER A CA 1
ATOM 1556 C C . SER A 1 198 ? 16.198 4.523 -9.895 1.00 56.62 198 SER A C 1
ATOM 1558 O O . SER A 1 198 ? 16.945 5.034 -10.730 1.00 56.62 198 SER A O 1
ATOM 1560 N N . PRO A 1 199 ? 16.719 3.756 -8.922 1.00 46.75 199 PRO A N 1
ATOM 1561 C CA . PRO A 1 199 ? 18.151 3.509 -8.758 1.00 46.75 199 PRO A CA 1
ATOM 1562 C C . PRO A 1 199 ? 18.748 2.585 -9.818 1.00 46.75 199 PRO A C 1
ATOM 1564 O O . PRO A 1 199 ? 19.971 2.480 -9.874 1.00 46.75 199 PRO A O 1
ATOM 1567 N N . LEU A 1 200 ? 17.914 1.922 -10.627 1.00 51.91 200 LEU A N 1
ATOM 1568 C CA . LEU A 1 200 ? 18.347 1.004 -11.680 1.00 51.91 200 LEU A CA 1
ATOM 1569 C C . LEU A 1 200 ? 19.055 1.719 -12.845 1.00 51.91 200 LEU A C 1
ATOM 1571 O O . LEU A 1 200 ? 19.451 1.071 -13.801 1.00 51.91 200 LEU A O 1
ATOM 1575 N N . GLY A 1 201 ? 19.259 3.041 -12.767 1.00 43.91 201 GLY A N 1
ATOM 1576 C CA . GLY A 1 201 ? 20.070 3.796 -13.731 1.00 43.91 201 GLY A CA 1
ATOM 1577 C C . GLY A 1 201 ? 19.449 3.892 -15.125 1.00 43.91 201 GLY A C 1
ATOM 1578 O O . GLY A 1 201 ? 20.058 4.435 -16.040 1.00 43.91 201 GLY A O 1
ATOM 1579 N N . SER A 1 202 ? 18.229 3.395 -15.280 1.00 42.09 202 SER A N 1
ATOM 1580 C CA . SER A 1 202 ? 17.541 3.255 -16.549 1.00 42.09 202 SER A CA 1
ATOM 1581 C C . SER A 1 202 ? 16.061 3.521 -16.329 1.00 42.09 202 SER A C 1
ATOM 1583 O O . SER A 1 202 ? 15.277 2.596 -16.176 1.00 42.09 202 SER A O 1
ATOM 1585 N N . GLY A 1 203 ? 15.680 4.790 -16.242 1.00 44.03 203 GLY A N 1
ATOM 1586 C CA . GLY A 1 203 ? 14.461 5.252 -16.891 1.00 44.03 203 GLY A CA 1
ATOM 1587 C C . GLY A 1 203 ? 13.152 4.480 -16.734 1.00 44.03 203 GLY A C 1
ATOM 1588 O O . GLY A 1 203 ? 12.387 4.390 -17.686 1.00 44.03 203 GLY A O 1
ATOM 1589 N N . ILE A 1 204 ? 12.866 3.915 -15.568 1.00 50.19 204 ILE A N 1
ATOM 1590 C CA . ILE A 1 204 ? 11.584 3.258 -15.310 1.00 50.19 204 ILE A CA 1
ATOM 1591 C C . ILE A 1 204 ? 10.806 4.154 -14.342 1.00 50.19 204 ILE A C 1
ATOM 1593 O O . ILE A 1 204 ? 11.369 4.547 -13.313 1.00 50.19 204 ILE A O 1
ATOM 1597 N N . PRO A 1 205 ? 9.536 4.500 -14.642 1.00 54.56 205 PRO A N 1
ATOM 1598 C CA . PRO A 1 205 ? 8.687 5.253 -13.726 1.00 54.56 205 PRO A CA 1
ATOM 1599 C C . PRO A 1 205 ? 8.715 4.631 -12.323 1.00 54.56 205 PRO A C 1
ATOM 1601 O O . PRO A 1 205 ? 8.394 3.456 -12.162 1.00 54.56 205 PRO A O 1
ATOM 1604 N N . ASN A 1 206 ? 9.053 5.401 -11.281 1.00 67.81 206 ASN A N 1
ATOM 1605 C CA . ASN A 1 206 ? 9.042 4.887 -9.906 1.00 67.81 206 ASN A CA 1
ATOM 1606 C C . ASN A 1 206 ? 7.626 4.942 -9.300 1.00 67.81 206 ASN A C 1
ATOM 1608 O O . ASN A 1 206 ? 7.376 5.598 -8.282 1.00 67.81 206 ASN A O 1
ATOM 1612 N N . ALA A 1 207 ? 6.672 4.269 -9.951 1.00 78.44 207 ALA A N 1
ATOM 1613 C CA . ALA A 1 207 ? 5.292 4.177 -9.481 1.00 78.44 207 ALA A CA 1
ATOM 1614 C C . ALA A 1 207 ? 5.214 3.519 -8.090 1.00 78.44 207 ALA A C 1
ATOM 1616 O O . ALA A 1 207 ? 4.369 3.902 -7.280 1.00 78.44 207 ALA A O 1
ATOM 1617 N N . ALA A 1 208 ? 6.146 2.619 -7.756 1.00 84.00 208 ALA A N 1
ATOM 1618 C CA . ALA A 1 208 ? 6.276 2.041 -6.418 1.00 84.00 208 ALA A CA 1
ATOM 1619 C C . ALA A 1 208 ? 6.606 3.101 -5.351 1.00 84.00 208 ALA A C 1
ATOM 1621 O O . ALA A 1 208 ? 6.001 3.128 -4.279 1.00 84.00 208 ALA A O 1
ATOM 1622 N N . GLY A 1 209 ? 7.520 4.019 -5.659 1.00 80.56 209 GLY A N 1
ATOM 1623 C CA . GLY A 1 209 ? 7.904 5.120 -4.784 1.00 80.56 209 GLY A CA 1
ATOM 1624 C C . GLY A 1 209 ? 6.783 6.129 -4.586 1.00 80.56 209 GLY A C 1
ATOM 1625 O O . GLY A 1 209 ? 6.466 6.509 -3.457 1.00 80.56 209 GLY A O 1
ATOM 1626 N N . ALA A 1 210 ? 6.126 6.510 -5.683 1.00 81.19 210 ALA A N 1
ATOM 1627 C CA . ALA A 1 210 ? 4.940 7.356 -5.636 1.00 81.19 210 ALA A CA 1
ATOM 1628 C C . ALA A 1 210 ? 3.827 6.721 -4.782 1.00 81.19 210 ALA A C 1
ATOM 1630 O O . ALA A 1 210 ? 3.228 7.404 -3.951 1.00 81.19 210 ALA A O 1
ATOM 1631 N N . LEU A 1 211 ? 3.589 5.412 -4.930 1.00 88.62 211 LEU A N 1
ATOM 1632 C CA . LEU A 1 211 ? 2.637 4.659 -4.112 1.00 88.62 211 LEU A CA 1
ATOM 1633 C C . LEU A 1 211 ? 2.989 4.708 -2.624 1.00 88.62 211 LEU A C 1
ATOM 1635 O O . LEU A 1 211 ? 2.118 5.028 -1.812 1.00 88.62 211 LEU A O 1
ATOM 1639 N N . ALA A 1 212 ? 4.241 4.422 -2.259 1.00 89.25 212 ALA A N 1
ATOM 1640 C CA . ALA A 1 212 ? 4.676 4.397 -0.864 1.00 89.25 212 ALA A CA 1
ATOM 1641 C C . ALA A 1 212 ? 4.516 5.774 -0.194 1.00 89.25 212 ALA A C 1
ATOM 1643 O O . ALA A 1 212 ? 4.005 5.876 0.925 1.00 89.25 212 ALA A O 1
ATOM 1644 N N . LEU A 1 213 ? 4.856 6.853 -0.907 1.00 85.75 213 LEU A N 1
ATOM 1645 C CA . LEU A 1 213 ? 4.666 8.222 -0.419 1.00 85.75 213 LEU A CA 1
ATOM 1646 C C . LEU A 1 213 ? 3.188 8.611 -0.319 1.00 85.75 213 LEU A C 1
ATOM 1648 O O . LEU A 1 213 ? 2.789 9.237 0.665 1.00 85.75 213 LEU A O 1
ATOM 1652 N N . GLN A 1 214 ? 2.357 8.237 -1.297 1.00 86.81 214 GLN A N 1
ATOM 1653 C CA . GLN A 1 214 ? 0.911 8.466 -1.222 1.00 86.81 214 GLN A CA 1
ATOM 1654 C C . GLN A 1 214 ? 0.287 7.708 -0.043 1.00 86.81 214 GLN A C 1
ATOM 1656 O O . GLN A 1 214 ? -0.572 8.259 0.644 1.00 86.81 214 GLN A O 1
ATOM 1661 N N . LEU A 1 215 ? 0.747 6.485 0.250 1.00 92.12 215 LEU A N 1
ATOM 1662 C CA . LEU A 1 215 ? 0.316 5.726 1.425 1.00 92.12 215 LEU A CA 1
ATOM 1663 C C . LEU A 1 215 ? 0.660 6.472 2.721 1.00 92.12 215 LEU A C 1
ATOM 1665 O O . LEU A 1 215 ? -0.221 6.673 3.559 1.00 92.12 215 LEU A O 1
ATOM 1669 N N . GLY A 1 216 ? 1.906 6.933 2.865 1.00 89.56 216 GLY A N 1
ATOM 1670 C CA . GLY A 1 216 ? 2.330 7.731 4.019 1.00 89.56 216 GLY A CA 1
ATOM 1671 C C . GLY A 1 216 ? 1.490 9.001 4.182 1.00 89.56 216 GLY A C 1
ATOM 1672 O O . GLY A 1 216 ? 0.951 9.261 5.257 1.00 89.56 216 GLY A O 1
ATOM 1673 N N . ARG A 1 217 ? 1.277 9.754 3.095 1.00 85.50 217 ARG A N 1
ATOM 1674 C CA . ARG A 1 217 ? 0.424 10.958 3.078 1.00 85.50 217 ARG A CA 1
ATOM 1675 C C . ARG A 1 217 ? -1.017 10.670 3.496 1.00 85.50 217 ARG A C 1
ATOM 1677 O O . ARG A 1 217 ? -1.604 11.472 4.230 1.00 85.50 217 ARG A O 1
ATOM 1684 N N . ALA A 1 218 ? -1.578 9.551 3.041 1.00 87.75 218 ALA A N 1
ATOM 1685 C CA . ALA A 1 218 ? -2.923 9.121 3.396 1.00 87.75 218 ALA A CA 1
ATOM 1686 C C . ALA A 1 218 ? -3.034 8.767 4.888 1.00 87.75 218 ALA A C 1
ATOM 1688 O O . ALA A 1 218 ? -3.998 9.173 5.535 1.00 87.75 218 ALA A O 1
ATOM 1689 N N . ILE A 1 219 ? -2.032 8.084 5.453 1.00 87.88 219 ILE A N 1
ATOM 1690 C CA . ILE A 1 219 ? -1.979 7.762 6.888 1.00 87.88 219 ILE A CA 1
ATOM 1691 C C . ILE A 1 219 ? -1.805 9.030 7.730 1.00 87.88 219 ILE A C 1
ATOM 1693 O O . ILE A 1 219 ? -2.489 9.187 8.734 1.00 87.88 219 ILE A O 1
ATOM 1697 N N . LEU A 1 220 ? -0.977 9.981 7.293 1.00 81.94 220 LEU A N 1
ATOM 1698 C CA . LEU A 1 220 ? -0.810 11.283 7.954 1.00 81.94 220 LEU A CA 1
ATOM 1699 C C . LEU A 1 220 ? -2.063 12.178 7.876 1.00 81.94 220 LEU A C 1
ATOM 1701 O O . LEU A 1 220 ? -2.075 13.270 8.439 1.00 81.94 220 LEU A O 1
ATOM 1705 N N . GLY A 1 221 ? -3.110 11.761 7.157 1.00 74.88 221 GLY A N 1
ATOM 1706 C CA . GLY A 1 221 ? -4.336 12.541 6.975 1.00 74.88 221 GLY A CA 1
ATOM 1707 C C . GLY A 1 221 ? -4.186 13.731 6.020 1.00 74.88 221 GLY A C 1
ATOM 1708 O O . GLY A 1 221 ? -5.112 14.525 5.881 1.00 74.88 221 GLY A O 1
ATOM 1709 N N . THR A 1 222 ? -3.047 13.847 5.330 1.00 71.81 222 THR A N 1
ATOM 1710 C CA . THR A 1 222 ? -2.785 14.911 4.339 1.00 71.81 222 THR A CA 1
ATOM 1711 C C . THR A 1 222 ? -3.458 14.649 2.988 1.00 71.81 222 THR A C 1
ATOM 1713 O O . THR A 1 222 ? -3.515 15.536 2.139 1.00 71.81 222 THR A O 1
ATOM 1716 N N . GLN A 1 223 ? -3.998 13.443 2.792 1.00 68.31 223 GLN A N 1
ATOM 1717 C CA . GLN A 1 223 ? -4.869 13.084 1.677 1.00 68.31 223 GLN A CA 1
ATOM 1718 C C . GLN A 1 223 ? -6.154 12.454 2.221 1.00 68.31 223 GLN A C 1
ATOM 1720 O O . GLN A 1 223 ? -6.126 11.632 3.138 1.00 68.31 223 GLN A O 1
ATOM 1725 N N . ALA A 1 224 ? -7.303 12.848 1.672 1.00 74.25 224 ALA A N 1
ATOM 1726 C CA . ALA A 1 224 ? -8.598 12.432 2.190 1.00 74.25 224 ALA A CA 1
ATOM 1727 C C . ALA A 1 224 ? -8.924 10.984 1.783 1.00 74.25 224 ALA A C 1
ATOM 1729 O O . ALA A 1 224 ? -9.495 10.730 0.722 1.00 74.25 224 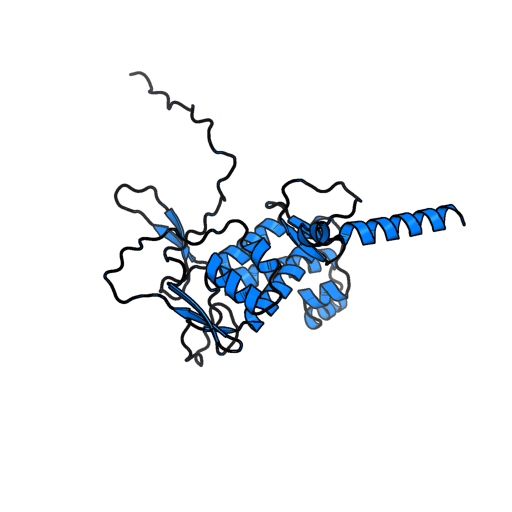ALA A O 1
ATOM 1730 N N . PHE A 1 225 ? -8.622 10.034 2.667 1.00 77.88 225 PHE A N 1
ATOM 1731 C CA . PHE A 1 225 ? -9.033 8.632 2.555 1.00 77.88 225 PHE A CA 1
ATOM 1732 C C . PHE A 1 225 ? -10.039 8.240 3.642 1.00 77.88 225 PHE A C 1
ATOM 1734 O O . PHE A 1 225 ? -10.189 8.888 4.679 1.00 77.88 225 PHE A O 1
ATOM 1741 N N . SER A 1 226 ? -10.804 7.181 3.390 1.00 77.31 226 SER A N 1
ATOM 1742 C CA . SER A 1 226 ? -11.623 6.503 4.404 1.00 77.31 226 SER A CA 1
ATOM 1743 C C . SER A 1 226 ? -11.754 5.022 4.089 1.00 77.31 226 SER A C 1
ATOM 1745 O O . SER A 1 226 ? -11.598 4.617 2.941 1.00 77.31 226 SER A O 1
ATOM 1747 N N . VAL A 1 227 ? -12.079 4.219 5.101 1.00 77.56 227 VAL A N 1
ATOM 1748 C CA . VAL A 1 227 ? -12.329 2.780 4.954 1.00 77.56 227 VAL A CA 1
ATOM 1749 C C . VAL A 1 227 ? -13.812 2.535 4.679 1.00 77.56 227 VAL A C 1
ATOM 1751 O O . VAL A 1 227 ? -14.684 3.104 5.339 1.00 77.56 227 VAL A O 1
ATOM 1754 N N . CYS A 1 228 ? -14.117 1.711 3.673 1.00 80.38 228 CYS A N 1
ATOM 1755 C CA . CYS A 1 228 ? -15.489 1.305 3.380 1.00 80.38 228 CYS A CA 1
ATOM 1756 C C . CYS A 1 228 ? -16.024 0.374 4.476 1.00 80.38 228 CYS A C 1
ATOM 1758 O O . CYS A 1 228 ? -15.482 -0.706 4.679 1.00 80.38 228 CYS A O 1
ATOM 1760 N N . SER A 1 229 ? -17.145 0.731 5.101 1.00 81.62 229 SER A N 1
ATOM 1761 C CA . SER A 1 229 ? -17.786 -0.049 6.167 1.00 81.62 229 SER A CA 1
ATOM 1762 C C . SER A 1 229 ? -18.264 -1.434 5.722 1.00 81.62 229 SER A C 1
ATOM 1764 O O . SER A 1 229 ? -18.525 -2.279 6.569 1.00 81.62 229 SER A O 1
ATOM 1766 N N . THR A 1 230 ? -18.385 -1.687 4.414 1.00 83.00 230 THR A N 1
ATOM 1767 C CA . THR A 1 230 ? -18.805 -2.999 3.901 1.00 83.00 230 THR A CA 1
ATOM 1768 C C . THR A 1 230 ? -17.634 -3.874 3.481 1.00 83.00 230 THR A C 1
ATOM 1770 O O . THR A 1 230 ? -17.494 -4.983 3.975 1.00 83.00 230 THR A O 1
ATOM 1773 N N . CYS A 1 231 ? -16.801 -3.401 2.552 1.00 79.19 231 CYS A N 1
ATOM 1774 C CA . CYS A 1 231 ? -15.737 -4.220 1.964 1.00 79.19 231 CYS A CA 1
ATOM 1775 C C . CYS A 1 231 ? -14.361 -3.989 2.598 1.00 79.19 231 CYS A C 1
ATOM 1777 O O . CYS A 1 231 ? -13.373 -4.507 2.083 1.00 79.19 231 CYS A O 1
ATOM 1779 N N . GLN A 1 232 ? -14.281 -3.142 3.632 1.00 76.56 232 GLN A N 1
ATOM 1780 C CA . GLN A 1 232 ? -13.053 -2.767 4.348 1.00 76.56 232 GLN A CA 1
ATOM 1781 C C . GLN A 1 232 ? -11.929 -2.222 3.451 1.00 76.56 232 GLN A C 1
ATOM 1783 O O . GLN A 1 232 ? -10.789 -2.069 3.869 1.00 76.56 232 GLN A O 1
ATOM 1788 N N . THR A 1 233 ? -12.241 -1.885 2.198 1.00 75.38 233 THR A N 1
ATOM 1789 C CA . THR A 1 233 ? -11.272 -1.332 1.255 1.00 75.38 233 THR A CA 1
ATOM 1790 C C . THR A 1 233 ? -11.178 0.180 1.471 1.00 75.38 233 THR A C 1
ATOM 1792 O O . THR A 1 233 ? -12.216 0.855 1.407 1.00 75.38 233 THR A O 1
ATOM 1795 N N . PRO A 1 234 ? -9.976 0.729 1.722 1.00 80.19 234 PRO A N 1
ATOM 1796 C CA . PRO A 1 234 ? -9.768 2.169 1.737 1.00 80.19 234 PRO A CA 1
ATOM 1797 C C . PRO A 1 234 ? -10.018 2.786 0.355 1.00 80.19 234 PRO A C 1
ATOM 1799 O O . PRO A 1 234 ? -9.774 2.146 -0.666 1.00 80.19 234 PRO A O 1
ATOM 1802 N N . TYR A 1 235 ? -10.522 4.017 0.320 1.00 77.50 235 TYR A N 1
ATOM 1803 C CA . TYR A 1 235 ? -10.823 4.741 -0.917 1.00 77.50 235 TYR A CA 1
ATOM 1804 C C . TYR A 1 235 ? -10.666 6.254 -0.737 1.00 77.50 235 TYR A C 1
ATOM 1806 O O . TYR A 1 235 ? -10.900 6.786 0.356 1.00 77.50 235 TYR A O 1
ATOM 1814 N N . GLU A 1 236 ? -10.300 6.943 -1.818 1.00 80.56 236 GLU A N 1
ATOM 1815 C CA . GLU A 1 236 ? -10.170 8.402 -1.825 1.00 80.56 236 GLU A CA 1
ATOM 1816 C C . GLU A 1 236 ? -11.548 9.083 -1.827 1.00 80.56 236 GLU A C 1
ATOM 1818 O O . GLU A 1 236 ? -12.527 8.594 -2.406 1.00 80.56 236 GLU A O 1
ATOM 1823 N N . ARG A 1 237 ? -11.657 10.242 -1.173 1.00 75.12 237 ARG A N 1
ATOM 1824 C CA . ARG A 1 237 ? -12.916 10.987 -1.068 1.00 75.12 237 ARG A CA 1
ATOM 1825 C C . ARG A 1 237 ? -12.737 12.488 -1.134 1.00 75.12 237 ARG A C 1
ATOM 1827 O O . ARG A 1 237 ? -11.743 13.046 -0.705 1.00 75.12 237 ARG A O 1
ATOM 1834 N N . LYS A 1 238 ? -13.807 13.150 -1.568 1.00 73.38 238 LYS A N 1
ATOM 1835 C CA . LYS A 1 238 ? -13.856 14.610 -1.700 1.00 73.38 238 LYS A CA 1
ATOM 1836 C C . LYS A 1 238 ? -14.318 15.355 -0.437 1.00 73.38 238 LYS A C 1
ATOM 1838 O O . LYS A 1 238 ? -14.202 16.569 -0.390 1.00 73.38 238 LYS A O 1
ATOM 1843 N N . LYS A 1 239 ? -14.913 14.678 0.556 1.00 70.19 239 LYS A N 1
ATOM 1844 C CA . LYS A 1 239 ? -15.493 15.304 1.770 1.00 70.19 239 LYS A CA 1
ATOM 1845 C C . LYS A 1 239 ? -15.242 14.437 2.996 1.00 70.19 239 LYS A C 1
ATOM 1847 O O . LYS A 1 239 ? -15.400 13.236 2.846 1.00 70.19 239 LYS A O 1
ATOM 1852 N N . THR A 1 240 ? -14.946 15.019 4.165 1.00 68.44 240 THR A N 1
ATOM 1853 C CA . THR A 1 240 ? -14.754 14.365 5.489 1.00 68.44 240 THR A CA 1
ATOM 1854 C C . THR A 1 240 ? -16.003 13.585 5.949 1.00 68.44 240 THR A C 1
ATOM 1856 O O . THR A 1 240 ? -17.109 13.958 5.556 1.00 68.44 240 THR A O 1
ATOM 1859 N N . PRO A 1 241 ? -15.907 12.436 6.666 1.00 67.31 241 PRO A N 1
ATOM 1860 C CA . PRO A 1 241 ? -17.085 11.636 6.982 1.00 67.31 241 PRO A CA 1
ATOM 1861 C C . PRO A 1 241 ? -17.766 12.222 8.206 1.00 67.31 241 PRO A C 1
ATOM 1863 O O . PRO A 1 241 ? -17.105 12.770 9.083 1.00 67.31 241 PRO A O 1
ATOM 1866 N N . ALA A 1 242 ? -19.086 12.089 8.282 1.00 71.94 242 ALA A N 1
ATOM 1867 C CA . ALA A 1 242 ? -19.775 12.423 9.518 1.00 71.94 242 ALA A CA 1
ATOM 1868 C C . ALA A 1 242 ? -19.313 11.444 10.617 1.00 71.94 242 ALA A C 1
ATOM 1870 O O . ALA A 1 242 ? -19.399 10.228 10.392 1.00 71.94 242 ALA A O 1
ATOM 1871 N N . PRO A 1 243 ? -18.838 11.937 11.776 1.00 67.19 243 PRO A N 1
ATOM 1872 C CA . PRO A 1 243 ? -18.468 11.080 12.896 1.00 67.19 243 PRO A CA 1
ATOM 1873 C C . PRO A 1 243 ? -19.606 10.119 13.258 1.00 67.19 243 PRO A C 1
ATOM 1875 O O . PRO A 1 243 ? -20.779 10.497 13.251 1.00 67.19 243 PRO A O 1
ATOM 1878 N N . GLY A 1 244 ? -19.266 8.855 13.519 1.00 68.25 244 GLY A N 1
ATOM 1879 C CA . GLY A 1 244 ? -20.229 7.824 13.921 1.00 68.25 244 GLY A CA 1
ATOM 1880 C C . GLY A 1 244 ? -21.181 7.328 12.824 1.00 68.25 244 GLY A C 1
ATOM 1881 O O . GLY A 1 244 ? -22.051 6.510 13.113 1.00 68.25 244 GLY A O 1
ATOM 1882 N N . ARG A 1 245 ? -21.048 7.782 11.567 1.00 74.88 245 ARG A N 1
ATOM 1883 C CA . ARG A 1 245 ? -21.837 7.254 10.440 1.00 74.88 245 ARG A CA 1
ATOM 1884 C C . ARG A 1 245 ? -21.013 6.298 9.568 1.00 74.88 245 ARG A C 1
ATOM 1886 O O . ARG A 1 245 ? -19.842 6.583 9.311 1.00 74.88 245 ARG A O 1
ATOM 1893 N N . PRO A 1 246 ? -21.618 5.207 9.057 1.00 76.06 246 PRO A N 1
ATOM 1894 C CA . PRO A 1 246 ? -20.943 4.305 8.131 1.00 76.06 246 PRO A CA 1
ATOM 1895 C C . PRO A 1 246 ? -20.639 5.008 6.803 1.00 76.06 246 PRO A C 1
ATOM 1897 O O . PRO A 1 246 ? -21.409 5.850 6.329 1.00 76.06 246 PRO A O 1
ATOM 1900 N N . ASN A 1 247 ? -19.522 4.633 6.184 1.00 83.94 247 ASN A N 1
ATOM 1901 C CA . ASN A 1 247 ? -19.018 5.221 4.946 1.00 83.94 247 ASN A CA 1
ATOM 1902 C C . ASN A 1 247 ? -18.814 4.136 3.890 1.00 83.94 247 ASN A C 1
ATOM 1904 O O . ASN A 1 247 ? -18.448 3.012 4.205 1.00 83.94 247 ASN A O 1
ATOM 1908 N N . TYR A 1 248 ? -19.054 4.462 2.621 1.00 84.62 248 TYR A N 1
ATOM 1909 C CA . TYR A 1 248 ? -19.077 3.473 1.541 1.00 84.62 248 TYR A CA 1
ATOM 1910 C C . TYR A 1 248 ? -18.269 3.960 0.340 1.00 84.62 248 TYR A C 1
ATOM 1912 O O . TYR A 1 248 ? -18.439 5.110 -0.088 1.00 84.62 248 TYR A O 1
ATOM 1920 N N . CYS A 1 249 ? -17.435 3.079 -0.221 1.00 80.19 249 CYS A N 1
ATOM 1921 C CA . CYS A 1 249 ? -16.678 3.369 -1.437 1.00 80.19 249 CYS A CA 1
ATOM 1922 C C . CYS A 1 249 ? -17.612 3.502 -2.662 1.00 80.19 249 CYS A C 1
ATOM 1924 O O . CYS A 1 249 ? -18.743 3.003 -2.635 1.00 80.19 249 CYS A O 1
ATOM 1926 N N . PRO A 1 250 ? -17.171 4.157 -3.755 1.00 84.19 250 PRO A N 1
ATOM 1927 C CA . PRO A 1 250 ? -17.993 4.339 -4.955 1.00 84.19 250 PRO A CA 1
ATOM 1928 C C . PRO A 1 250 ? -18.511 3.030 -5.563 1.00 84.19 250 PRO A C 1
ATOM 1930 O O . PRO A 1 250 ? -19.626 3.006 -6.074 1.00 84.19 250 PRO A O 1
ATOM 1933 N N . THR A 1 251 ? -17.736 1.946 -5.472 1.00 83.25 251 THR A N 1
ATOM 1934 C CA . THR A 1 251 ? -18.129 0.624 -5.977 1.00 83.25 251 THR A CA 1
ATOM 1935 C C . THR A 1 251 ? -19.320 0.068 -5.199 1.00 83.25 251 THR A C 1
ATOM 1937 O O . THR A 1 251 ? -20.376 -0.110 -5.796 1.00 83.25 251 THR A O 1
ATOM 1940 N N . CYS A 1 252 ? -19.205 -0.054 -3.868 1.00 83.62 252 CYS A N 1
ATOM 1941 C CA . CYS A 1 252 ? -20.290 -0.545 -3.007 1.00 83.62 252 CYS A CA 1
ATOM 1942 C C . CYS A 1 252 ? -21.551 0.334 -3.048 1.00 83.62 252 CYS A C 1
ATOM 1944 O O . CYS A 1 252 ? -22.642 -0.104 -2.688 1.00 83.62 252 CYS A O 1
ATOM 1946 N N . LYS A 1 253 ? -21.406 1.616 -3.410 1.00 86.38 253 LYS A N 1
ATOM 1947 C CA . LYS A 1 253 ? -22.551 2.497 -3.667 1.00 86.38 253 LYS A CA 1
ATOM 1948 C C . LYS A 1 253 ? -23.222 2.169 -4.996 1.00 86.38 253 LYS A C 1
ATOM 1950 O O . LYS A 1 253 ? -24.442 2.097 -5.049 1.00 86.38 253 LYS A O 1
ATOM 1955 N N . ARG A 1 254 ? -22.435 1.994 -6.059 1.00 88.81 254 ARG A N 1
ATOM 1956 C CA . ARG A 1 254 ? -22.940 1.750 -7.415 1.00 88.81 254 ARG A CA 1
ATOM 1957 C C . ARG A 1 254 ? -23.590 0.374 -7.556 1.00 88.81 254 ARG A C 1
ATOM 1959 O O . ARG A 1 254 ? -24.581 0.258 -8.260 1.00 88.81 254 ARG A O 1
ATOM 1966 N N . ASP A 1 255 ? -23.051 -0.642 -6.889 1.00 86.69 255 ASP A N 1
ATOM 1967 C CA . ASP A 1 255 ? -23.566 -2.017 -6.944 1.00 86.69 255 ASP A CA 1
ATOM 1968 C C . ASP A 1 255 ? -24.748 -2.286 -5.986 1.00 86.69 255 ASP A C 1
ATOM 1970 O O . ASP A 1 255 ? -25.265 -3.399 -5.927 1.00 86.69 255 ASP A O 1
ATOM 1974 N N . GLY A 1 256 ? -25.193 -1.274 -5.229 1.00 87.31 256 GLY A N 1
ATOM 1975 C CA . GLY A 1 256 ? -26.325 -1.372 -4.303 1.00 87.31 256 GLY A CA 1
ATOM 1976 C C . GLY A 1 256 ? -26.023 -2.080 -2.977 1.00 87.31 256 GLY A C 1
ATOM 1977 O O . GLY A 1 256 ? -26.897 -2.145 -2.104 1.00 87.31 256 GLY A O 1
ATOM 1978 N N . THR A 1 257 ? -24.797 -2.567 -2.760 1.00 87.50 257 THR A N 1
ATOM 1979 C CA . THR A 1 257 ? -24.413 -3.260 -1.521 1.00 87.50 257 THR A CA 1
ATOM 1980 C C . THR A 1 257 ? -24.580 -2.352 -0.302 1.00 87.50 257 THR A C 1
ATOM 1982 O O . THR A 1 257 ? -25.120 -2.782 0.720 1.00 87.50 257 THR A O 1
ATOM 1985 N N . ALA A 1 258 ? -24.188 -1.080 -0.420 1.00 84.81 258 ALA A N 1
ATOM 1986 C CA . ALA A 1 258 ? -24.316 -0.089 0.647 1.00 84.81 258 ALA A CA 1
ATOM 1987 C C . ALA A 1 258 ? -25.772 0.107 1.105 1.00 84.81 258 ALA A C 1
ATOM 1989 O O . ALA A 1 258 ? -26.042 0.235 2.300 1.00 84.81 258 ALA A O 1
ATOM 1990 N N . ASP A 1 259 ? -26.723 0.114 0.169 1.00 86.25 259 ASP A N 1
ATOM 1991 C CA . ASP A 1 259 ? -28.139 0.308 0.487 1.00 86.25 259 ASP A CA 1
ATOM 1992 C C . ASP A 1 259 ? -28.762 -0.947 1.096 1.00 86.25 259 ASP A C 1
ATOM 1994 O O . ASP A 1 259 ? -29.600 -0.849 1.996 1.00 86.25 259 ASP A O 1
ATOM 1998 N N . ARG A 1 260 ? -28.319 -2.133 0.660 1.00 85.81 260 ARG A N 1
ATOM 1999 C CA . ARG A 1 260 ? -28.734 -3.408 1.252 1.00 85.81 260 ARG A CA 1
ATOM 2000 C C . ARG A 1 260 ? -28.313 -3.506 2.719 1.00 85.81 260 ARG A C 1
ATOM 2002 O O . ARG A 1 260 ? -29.168 -3.781 3.560 1.00 85.81 260 ARG A O 1
ATOM 2009 N N . VAL A 1 261 ? -27.044 -3.223 3.026 1.00 84.81 261 VAL A N 1
ATOM 2010 C CA . VAL A 1 261 ? -26.518 -3.241 4.405 1.00 84.81 261 VAL A CA 1
ATOM 2011 C C . VAL A 1 261 ? -27.247 -2.210 5.271 1.00 84.81 261 VAL A C 1
ATOM 2013 O O . VAL A 1 261 ? -27.758 -2.551 6.335 1.00 84.81 261 VAL A O 1
ATOM 2016 N N . ARG A 1 262 ? -27.434 -0.979 4.774 1.00 83.62 262 ARG A N 1
ATOM 2017 C CA . ARG A 1 262 ? -28.155 0.075 5.510 1.00 83.62 262 ARG A CA 1
ATOM 2018 C C . ARG A 1 262 ? -29.599 -0.316 5.845 1.00 83.62 262 ARG A C 1
ATOM 2020 O O . ARG A 1 262 ? -30.079 -0.034 6.942 1.00 83.62 262 ARG A O 1
ATOM 2027 N N . LYS A 1 263 ? -30.306 -0.973 4.916 1.00 87.69 263 LYS A N 1
ATOM 2028 C CA . LYS A 1 263 ? -31.666 -1.487 5.158 1.00 87.69 263 LYS A CA 1
ATOM 2029 C C . LYS A 1 263 ? -31.676 -2.599 6.209 1.00 87.69 263 LYS A C 1
ATOM 2031 O O . LYS A 1 263 ? -32.601 -2.638 7.018 1.00 87.69 263 LYS A O 1
ATOM 2036 N N . GLN A 1 264 ? -30.680 -3.485 6.209 1.00 85.00 264 GLN A N 1
ATOM 2037 C CA . GLN A 1 264 ? -30.550 -4.544 7.214 1.00 85.00 264 GLN A CA 1
ATOM 2038 C C . GLN A 1 264 ? -30.308 -3.965 8.613 1.00 85.00 264 GLN A C 1
ATOM 2040 O O . GLN A 1 264 ? -31.034 -4.314 9.540 1.00 85.00 264 GLN A O 1
ATOM 2045 N N . GLU A 1 265 ? -29.375 -3.021 8.755 1.00 82.69 265 GLU A N 1
ATOM 2046 C CA . GLU A 1 265 ? -29.094 -2.345 10.030 1.00 82.69 265 GLU A CA 1
ATOM 2047 C C . GLU A 1 265 ? -30.313 -1.583 10.564 1.00 82.69 265 GLU A C 1
ATOM 2049 O O . GLU A 1 265 ? -30.630 -1.657 11.751 1.00 82.69 265 GLU A O 1
ATOM 2054 N N . TYR A 1 266 ? -31.043 -0.887 9.685 1.00 85.75 266 TYR A N 1
ATOM 2055 C CA . TYR A 1 266 ? -32.277 -0.195 10.060 1.00 85.75 266 TYR A CA 1
ATOM 2056 C C . TYR A 1 266 ? -33.331 -1.161 10.614 1.00 85.75 266 TYR A C 1
ATOM 2058 O O . TYR A 1 266 ? -33.929 -0.887 11.655 1.00 85.75 266 TYR A O 1
ATOM 2066 N N . ARG A 1 267 ? -33.538 -2.304 9.942 1.00 88.69 267 ARG A N 1
ATOM 2067 C CA . ARG A 1 267 ? -34.462 -3.353 10.400 1.00 88.69 267 ARG A CA 1
ATOM 2068 C C . ARG A 1 267 ? -34.022 -3.936 11.742 1.00 88.69 267 ARG A C 1
ATOM 2070 O O . ARG A 1 267 ? -34.856 -4.082 12.627 1.00 88.69 267 ARG A O 1
ATOM 2077 N N . ALA A 1 268 ? -32.727 -4.207 11.912 1.00 85.44 268 ALA A N 1
ATOM 2078 C CA . ALA A 1 268 ? -32.174 -4.729 13.160 1.00 85.44 268 ALA A CA 1
ATOM 2079 C C . ALA A 1 268 ? -32.361 -3.753 14.334 1.00 85.44 268 ALA A C 1
ATOM 2081 O O . ALA A 1 268 ? -32.709 -4.174 15.435 1.00 85.44 268 ALA A O 1
ATOM 2082 N N . ARG A 1 269 ? -32.190 -2.444 14.102 1.00 85.88 269 ARG A N 1
ATOM 2083 C CA . ARG A 1 269 ? -32.433 -1.419 15.127 1.00 85.88 269 ARG A CA 1
ATOM 2084 C C . ARG A 1 269 ? -33.914 -1.318 15.498 1.00 85.88 269 ARG A C 1
ATOM 2086 O O . ARG A 1 269 ? -34.234 -1.350 16.677 1.00 85.88 269 ARG A O 1
ATOM 2093 N N . ARG A 1 270 ? -34.809 -1.292 14.504 1.00 88.31 270 ARG A N 1
ATOM 2094 C CA . ARG A 1 270 ? -36.269 -1.303 14.721 1.00 88.31 270 ARG A CA 1
ATOM 2095 C C . ARG A 1 270 ? -36.732 -2.527 15.516 1.00 88.31 270 ARG A C 1
ATOM 2097 O O . ARG A 1 270 ? -37.589 -2.385 16.378 1.00 88.31 270 ARG A O 1
ATOM 2104 N N . ALA A 1 271 ? -36.160 -3.702 15.247 1.00 83.12 271 ALA A N 1
A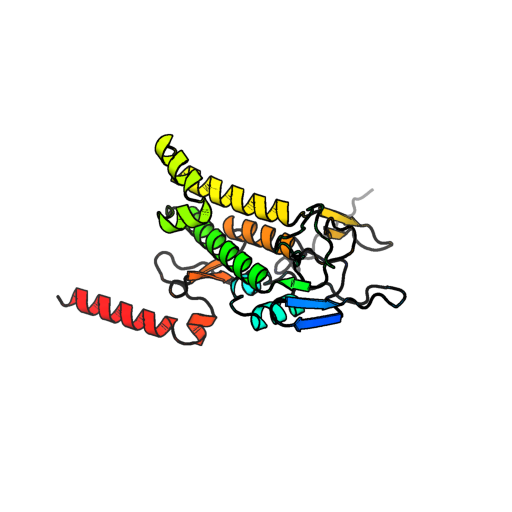TOM 2105 C CA . ALA A 1 271 ? -36.472 -4.933 15.976 1.00 83.12 271 ALA A CA 1
ATOM 2106 C C . ALA A 1 271 ? -36.008 -4.886 17.444 1.00 83.12 271 ALA A C 1
ATOM 2108 O O . ALA A 1 271 ? -36.715 -5.369 18.317 1.00 83.12 271 ALA A O 1
ATOM 2109 N N . LYS A 1 272 ? -34.855 -4.264 17.732 1.00 80.75 272 LYS A N 1
ATOM 2110 C CA . LYS A 1 272 ? -34.386 -4.048 19.113 1.00 80.75 272 LYS A CA 1
ATOM 2111 C C . LYS A 1 272 ? -35.212 -3.018 19.886 1.00 80.75 272 LYS A C 1
ATOM 2113 O O . LYS A 1 272 ? -35.313 -3.132 21.093 1.00 80.75 272 LYS A O 1
ATOM 2118 N N . GLU A 1 273 ? -35.772 -2.020 19.208 1.00 77.12 273 GLU A N 1
ATOM 2119 C CA . GLU A 1 273 ? -36.632 -0.991 19.822 1.00 77.12 273 GLU A CA 1
ATOM 2120 C C . GLU A 1 273 ? -38.060 -1.490 20.114 1.00 77.12 273 GLU A C 1
ATOM 2122 O O . GLU A 1 273 ? -38.820 -0.801 20.786 1.00 77.12 273 GLU A O 1
ATOM 2127 N N . SER A 1 274 ? -38.444 -2.653 19.579 1.00 67.62 274 SER A N 1
ATOM 2128 C CA . SER A 1 274 ? -39.780 -3.252 19.735 1.00 67.62 274 SER A CA 1
ATOM 2129 C C . SER A 1 274 ? -39.797 -4.497 20.631 1.00 67.62 274 SER A C 1
ATOM 2131 O O . SER A 1 274 ? -40.830 -5.159 20.722 1.00 67.62 274 SER A O 1
ATOM 2133 N N . SER A 1 275 ? -38.677 -4.793 21.296 1.00 57.00 275 SER A N 1
ATOM 2134 C CA . SER A 1 275 ? -38.505 -5.885 22.258 1.00 57.00 275 SER A CA 1
ATOM 2135 C C . SER A 1 275 ? -38.117 -5.343 23.625 1.00 57.00 275 SER A C 1
ATOM 2137 O O . SER A 1 275 ? -38.341 -6.105 24.589 1.00 57.00 275 SER A O 1
#

Secondary structure (DSSP, 8-state):
--------------SS--SS----SSPPPSEEEEETTEEEEE---SS-----SPPPP-TTHHHHHHT--SHHHHHHHHHHH----B-TTT--BT---TT--S-TTEEEHHHHHHHHHHHHHHHHHHHHHHTTPPP-HHHHHHHH-HHHHHHHHHTT--HHHHHHHHHHHHHHHHHHHTT-EEEEE--TTS--EEEEE-TTSS----HHHHHHHHHHHHHTTSS-EEE-TTT--EEE-SSPPPTTS----HHHHHTSHHHHHHHHHHHHHHHHTT-